Protein 5YH4 (pdb70)

Solvent-accessible surface area: 9600 Å² total; per-residue (Å²): 222,112,62,53,69,33,0,77,10,64,120,46,140,92,0,122,37,68,38,53,4,41,0,18,18,40,92,217,62,140,5,1,0,1,12,22,20,37,7,42,156,136,93,36,51,16,16,0,6,2,42,117,129,120,137,34,58,14,63,25,0,17,0,52,6,39,66,110,177,111,18,26,0,62,8,58,32,5,0,7,0,74,5,57,55,115,46,131,16,156,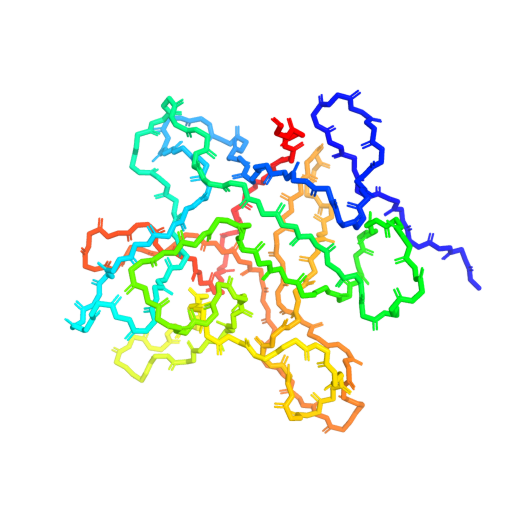76,50,19,2,0,61,8,97,97,38,150,114,38,36,45,71,5,0,12,2,22,6,100,97,26,90,63,14,193,157,7,28,64,7,3,1,18,1,39,119,65,143,143,34,28,44,1,15,4,41,7,106,32,24,136,188,23,187,34,76,56,20,37,1,0,43,79,98,38,101,58,76,48,18,0,0,26,34,150,108,30,24,35,0,60,1,82,100,73

Sequence (179 aa):
ESAPDPVLDTEGKQLRRSSGVDYYILPVIRGRGGGLTLASTGNENCPLDVVQEQHEEVSNGLPLTFTPVNPKKGVIRVSTDHNIKFSASTICVQSTLWKLEYDESSGQRFVTTGGVEGNPGRRETLDNWFKIEKKYEDDYKLVFCPTVCDDFCKPVCGDIGIYIQNGYRRLALSDDVPFKVMFKKA

Nearest PDB structures (foldseek):
  5yh4-assembly1_A  TM=1.006E+00  e=1.780E-34  Vitis vinifera
  8we5-assembly1_B  TM=9.683E-01  e=5.355E-21  Durio zibethinus
  8wio-assembly1_B  TM=9.686E-01  e=1.819E-20  Durio zibethinus
  6jbp-assembly1_B  TM=8.081E-01  e=2.863E-14  Mucuna pruriens
  5xoz-assembly1_A  TM=8.530E-01  e=2.199E-13  Cicer arietinum

Secondary structure (DSSP, 8-state):
-PPPPBPB-TTSPBPBTT--EEEEESS-SS--SEEEE--SSSS-S-EEEE-SSTT-----EEEEESSTT--B-BTT--EEEEESS--S-SS--B-EEEE-TTT--EEEE--PPPS--SGGGGGG-BEEEEETTEEEEEE---S-TT-----EEEEEEEETTEEEEEEESS---EEEEE-

InterPro domains:
  IPR002160 Proteinase inhibitor I3, Kunitz legume [PF00197] (31-202)
  IPR002160 Proteinase inhibitor I3, Kunitz legume [PR00291] (30-59)
  IPR002160 Proteinase inhibitor I3, Kunitz legume [PR00291] (68-88)
  IPR002160 Proteinase inhibitor I3, Kunitz legume [PR00291] (149-168)
  IPR002160 Proteinase inhibitor I3, Kunitz legume [PR00291] (172-201)
  IPR002160 Proteinase inhibitor I3, Kunitz legume [PS00283] (31-47)
  IPR002160 Proteinase inhibitor I3, Kunitz legume [PTHR33107] (5-203)
  IPR002160 Proteinase inhibitor I3, Kunitz legume [SM00452] (30-203)
  IPR011065 Kunitz inhibitor STI-like superfamily [SSF50386] (27-203)

CATH classification: 2.80.10.50

Foldseek 3Di:
DDDAAFAAFPVRHFAWFPFWKWKAFPDADQAGTWEWAQQDDDGPDTAIFGHRHHVDSYFIKGWAFLVNVDITAHFPTKTWIATDDDDPDPAGRTWFWDQDPVPRWTFITGSADDHPQEPVRLRRIKGWHDDPPFIWIKRDDPSYVPDDDDIATWAFDADNNTRTITGDPDTRTIHIHGD

Organism: Vitis vinifera (NCBI:txid29760)

B-factor: mean 14.12, std 8.22, range [5.69, 52.15]

Radius of gyration: 15.07 Å; Cα contacts (8 Å, |Δi|>4): 477; chains: 1; bounding box: 30×47×39 Å

Structure (mmCIF, N/CA/C/O backbone):
data_5YH4
#
_entry.id   5YH4
#
_cell.length_a   45.040
_cell.length_b   59.600
_cell.length_c   74.780
_cell.angle_alpha   90.00
_cell.angle_beta   90.00
_cell.angle_gamma   90.00
#
_symmetry.space_group_name_H-M   'P 21 21 21'
#
loop_
_entity.id
_entity.type
_entity.pdbx_description
1 polymer 'mirauclin-like protein'
2 non-polymer 1,2-ETHANEDIOL
3 water water
#
loop_
_atom_site.group_PDB
_atom_site.id
_atom_site.type_symbol
_atom_site.label_atom_id
_atom_site.label_alt_id
_atom_site.label_comp_id
_atom_site.label_asym_id
_atom_site.label_entity_id
_atom_site.label_seq_id
_atom_site.pdbx_PDB_ins_code
_atom_site.Cartn_x
_atom_site.Cartn_y
_atom_site.Cartn_z
_atom_site.occupancy
_atom_site.B_iso_or_equiv
_atom_site.auth_seq_id
_atom_site.auth_comp_id
_atom_site.auth_asym_id
_atom_site.auth_atom_id
_atom_site.pdbx_PDB_model_num
ATOM 1 N N . GLU A 1 1 ? 15.060 26.603 11.584 1.00 35.11 1 GLU A N 1
ATOM 2 C CA . GLU A 1 1 ? 16.301 26.004 10.984 1.00 34.31 1 GLU A CA 1
ATOM 3 C C . GLU A 1 1 ? 16.100 25.616 9.528 1.00 32.22 1 GLU A C 1
ATOM 4 O O . GLU A 1 1 ? 14.966 25.437 9.077 1.00 34.01 1 GLU A O 1
ATOM 10 N N . SER A 1 2 ? 17.210 25.498 8.801 1.00 29.63 2 SER A N 1
ATOM 11 C CA . SER A 1 2 ? 17.211 24.868 7.483 1.00 27.54 2 SER A CA 1
ATOM 12 C C . SER A 1 2 ? 16.879 23.387 7.663 1.00 24.51 2 SER A C 1
ATOM 13 O O . SER A 1 2 ? 17.355 22.751 8.606 1.00 24.80 2 SER A O 1
ATOM 16 N N . ALA A 1 3 ? 16.037 22.856 6.780 1.00 21.21 3 ALA A N 1
ATOM 17 C CA . ALA A 1 3 ? 15.773 21.417 6.747 1.00 18.12 3 ALA A CA 1
ATOM 18 C C . ALA A 1 3 ? 17.076 20.686 6.408 1.00 15.23 3 ALA A C 1
ATOM 19 O O . ALA A 1 3 ? 17.855 21.194 5.618 1.00 14.51 3 ALA A O 1
ATOM 21 N N . PRO A 1 4 ? 17.332 19.506 7.013 1.00 12.65 4 PRO A N 1
ATOM 22 C CA . PRO A 1 4 ? 18.509 18.744 6.586 1.00 11.52 4 PRO A CA 1
ATOM 23 C C . PRO A 1 4 ? 18.398 18.339 5.120 1.00 9.83 4 PRO A C 1
ATOM 24 O O . PRO A 1 4 ? 17.300 18.261 4.558 1.00 9.48 4 PRO A O 1
ATOM 28 N N . ASP A 1 5 ? 19.536 18.121 4.488 1.00 9.13 5 ASP A N 1
ATOM 29 C CA . ASP A 1 5 ? 19.549 17.836 3.055 1.00 9.02 5 ASP A CA 1
ATOM 30 C C . ASP A 1 5 ? 18.738 16.591 2.691 1.00 8.41 5 ASP A C 1
ATOM 31 O O . ASP A 1 5 ? 18.803 15.569 3.390 1.00 8.06 5 ASP A O 1
ATOM 36 N N . PRO A 1 6 ? 17.994 16.645 1.579 1.00 7.97 6 PRO A N 1
ATOM 37 C CA . PRO A 1 6 ? 17.409 15.418 1.045 1.00 7.90 6 PRO A CA 1
ATOM 38 C C . PRO A 1 6 ? 18.481 14.385 0.716 1.00 7.58 6 PRO A C 1
ATOM 39 O O . PRO A 1 6 ? 19.574 14.726 0.276 1.00 7.99 6 PRO A O 1
ATOM 43 N N . VAL A 1 7 ? 18.158 13.120 0.948 1.00 7.25 7 VAL A N 1
ATOM 44 C CA . VAL A 1 7 ? 18.980 12.022 0.456 1.00 7.01 7 VAL A CA 1
ATOM 45 C C . VAL A 1 7 ? 18.697 11.925 -1.035 1.00 7.20 7 VAL A C 1
ATOM 46 O O . VAL A 1 7 ? 17.544 12.055 -1.444 1.00 7.33 7 VAL A O 1
ATOM 50 N N . LEU A 1 8 ? 19.745 11.725 -1.829 1.00 7.30 8 LEU A N 1
ATOM 51 C CA . LEU A 1 8 ? 19.607 11.587 -3.279 1.00 7.86 8 LEU A CA 1
ATOM 52 C C . LEU A 1 8 ? 19.855 10.153 -3.707 1.00 7.63 8 LEU A C 1
ATOM 53 O O . LEU A 1 8 ? 20.720 9.473 -3.146 1.00 7.55 8 LEU A O 1
ATOM 58 N N . ASP A 1 9 ? 19.103 9.709 -4.709 1.00 7.54 9 ASP A N 1
ATOM 59 C CA . ASP A 1 9 ? 19.256 8.379 -5.277 1.00 8.00 9 ASP A CA 1
ATOM 60 C C . ASP A 1 9 ? 20.409 8.362 -6.282 1.00 8.17 9 ASP A C 1
ATOM 61 O O . ASP A 1 9 ? 21.068 9.384 -6.532 1.00 8.40 9 ASP A O 1
ATOM 66 N N . THR A 1 10 ? 20.662 7.199 -6.869 1.00 8.86 10 THR A N 1
ATOM 67 C CA . THR A 1 10 ? 21.761 7.043 -7.816 1.00 9.68 10 THR A CA 1
ATOM 68 C C . THR A 1 10 ? 21.585 7.842 -9.112 1.00 10.90 10 THR A C 1
ATOM 69 O O . THR A 1 10 ? 22.558 8.005 -9.854 1.00 11.96 10 THR A O 1
ATOM 73 N N . GLU A 1 11 ? 20.377 8.339 -9.360 1.00 11.70 11 GLU A N 1
ATOM 74 C CA . GLU A 1 11 ? 20.076 9.201 -10.511 1.00 12.93 11 GLU A CA 1
ATOM 75 C C . GLU A 1 11 ? 20.006 10.686 -10.128 1.00 12.88 11 GLU A C 1
ATOM 76 O O . GLU A 1 11 ? 19.644 11.535 -10.964 1.00 13.87 11 GLU A O 1
ATOM 82 N N . GLY A 1 12 ? 20.364 11.002 -8.885 1.00 12.21 12 GLY A N 1
ATOM 83 C CA . GLY A 1 12 ? 20.446 12.365 -8.403 1.00 11.88 12 GLY A CA 1
ATOM 84 C C . GLY A 1 12 ? 19.133 12.969 -7.957 1.00 11.89 12 GLY A C 1
ATOM 85 O O . GLY A 1 12 ? 19.073 14.172 -7.723 1.00 12.59 12 GLY A O 1
ATOM 86 N N . LYS A 1 13 ? 18.086 12.154 -7.832 1.00 11.50 13 LYS A N 1
ATOM 87 C CA . LYS A 1 13 ? 16.757 12.623 -7.447 1.00 11.81 13 LYS A CA 1
ATOM 88 C C . LYS A 1 13 ? 16.501 12.432 -5.957 1.00 10.50 13 LYS A C 1
ATOM 89 O O . LYS A 1 13 ? 16.973 11.468 -5.352 1.00 10.06 13 LYS A O 1
ATOM 95 N N . GLN A 1 14 ? 15.732 13.336 -5.368 1.00 9.82 14 GLN A N 1
ATOM 96 C CA . GLN A 1 14 ? 15.394 13.249 -3.950 1.00 9.33 14 GLN A CA 1
ATOM 97 C C . GLN A 1 14 ? 14.633 11.962 -3.673 1.00 8.85 14 GLN A C 1
ATOM 98 O O . GLN A 1 14 ? 13.709 11.596 -4.408 1.00 8.79 14 GLN A O 1
ATOM 104 N N . LEU A 1 15 ? 15.037 11.256 -2.623 1.00 8.33 15 LEU A N 1
ATOM 105 C CA . LEU A 1 15 ? 14.243 10.133 -2.138 1.00 8.14 15 LEU A CA 1
ATOM 106 C C . LEU A 1 15 ? 12.915 10.635 -1.569 1.00 8.54 15 LEU A C 1
ATOM 107 O O . LEU A 1 15 ? 12.860 11.671 -0.884 1.00 8.35 15 LEU A O 1
ATOM 112 N N . ARG A 1 16 ? 11.859 9.871 -1.843 1.00 9.00 16 ARG A N 1
ATOM 113 C CA A ARG A 1 16 ? 10.542 10.182 -1.296 0.70 9.51 16 ARG A CA 1
ATOM 114 C CA B ARG A 1 16 ? 10.513 10.173 -1.353 0.30 9.53 16 ARG A CA 1
ATOM 115 C C . ARG A 1 16 ? 9.939 9.010 -0.552 1.00 9.62 16 ARG A C 1
ATOM 116 O O . ARG A 1 16 ? 10.229 7.842 -0.849 1.00 8.92 16 ARG A O 1
ATOM 131 N N . SER A 1 17 ? 9.109 9.339 0.437 1.00 10.18 17 SER A N 1
ATOM 132 C CA A SER A 1 17 ? 8.367 8.312 1.162 0.50 10.94 17 SER A CA 1
ATOM 133 C CA B SER A 1 17 ? 8.335 8.352 1.177 0.50 11.22 17 SER A CA 1
ATOM 134 C C . SER A 1 17 ? 7.385 7.614 0.225 1.00 11.61 17 SER A C 1
ATOM 135 O O . SER A 1 17 ? 6.911 8.193 -0.736 1.00 11.92 17 SER A O 1
ATOM 140 N N . GLY A 1 18 ? 7.138 6.330 0.475 1.00 12.98 18 GLY A N 1
ATOM 141 C CA . GLY A 1 18 ? 6.191 5.563 -0.340 1.00 13.94 18 GLY A CA 1
ATOM 142 C C . GLY A 1 18 ? 6.686 5.182 -1.721 1.00 13.90 18 GLY A C 1
ATOM 143 O O . GLY A 1 18 ? 5.880 4.869 -2.624 1.00 16.52 18 GLY A O 1
ATOM 144 N N . VAL A 1 19 ? 8.006 5.221 -1.910 1.00 11.89 19 VAL A N 1
ATOM 145 C CA . VAL A 1 19 ? 8.623 4.872 -3.178 1.00 10.77 19 VAL A CA 1
ATOM 146 C C . VAL A 1 19 ? 9.652 3.778 -2.897 1.00 9.78 19 VAL A C 1
ATOM 147 O O . VAL A 1 19 ? 10.420 3.870 -1.932 1.00 9.17 19 VAL A O 1
ATOM 151 N N . ASP A 1 20 ? 9.679 2.751 -3.734 1.00 9.12 20 ASP A N 1
ATOM 152 C CA . ASP A 1 20 ? 10.619 1.640 -3.567 1.00 8.93 20 ASP A CA 1
ATOM 153 C C . ASP A 1 20 ? 12.033 2.015 -3.965 1.00 8.37 20 ASP A C 1
ATOM 154 O O . ASP A 1 20 ? 12.263 2.555 -5.041 1.00 8.39 20 ASP A O 1
ATOM 159 N N . TYR A 1 21 ? 12.981 1.660 -3.091 1.00 7.74 21 TYR A N 1
ATOM 160 C CA . TYR A 1 21 ? 14.416 1.779 -3.359 1.00 7.46 21 TYR A CA 1
ATOM 161 C C . TYR A 1 21 ? 15.125 0.497 -2.976 1.00 7.42 21 TYR A C 1
ATOM 162 O O . TYR A 1 21 ? 14.676 -0.237 -2.082 1.00 7.49 21 TYR A O 1
ATOM 171 N N . TYR A 1 22 ? 16.241 0.249 -3.657 1.00 7.25 22 TYR A N 1
ATOM 172 C CA . TYR A 1 22 ? 17.223 -0.728 -3.190 1.00 7.44 22 TYR A CA 1
ATOM 173 C C . TYR A 1 22 ? 18.315 -0.002 -2.427 1.00 6.76 22 TYR A C 1
ATOM 174 O O . TYR A 1 22 ? 18.711 1.085 -2.812 1.00 6.82 22 TYR A O 1
ATOM 183 N N . ILE A 1 23 ? 18.795 -0.602 -1.344 1.00 6.34 23 ILE A N 1
ATOM 184 C CA . ILE A 1 23 ? 19.988 -0.115 -0.649 1.00 6.33 23 ILE A CA 1
ATOM 185 C C . ILE A 1 23 ? 21.151 -0.949 -1.162 1.00 6.45 23 ILE A C 1
ATOM 186 O O . ILE A 1 23 ? 21.215 -2.161 -0.903 1.00 6.41 23 ILE A O 1
ATOM 191 N N . LEU A 1 24 ? 22.055 -0.293 -1.885 1.00 6.49 24 LEU A N 1
ATOM 192 C CA . LEU A 1 24 ? 23.160 -0.967 -2.565 1.00 6.94 24 LEU A CA 1
ATOM 193 C C . LEU A 1 24 ? 24.496 -0.603 -1.949 1.00 7.01 24 LEU A C 1
ATOM 194 O O . LEU A 1 24 ? 24.698 0.530 -1.508 1.00 6.92 24 LEU A O 1
ATOM 199 N N . PRO A 1 25 ? 25.458 -1.536 -1.970 1.00 7.30 25 PRO A N 1
ATOM 200 C CA . PRO A 1 25 ? 26.802 -1.249 -1.484 1.00 7.66 25 PRO A CA 1
ATOM 201 C C . PRO A 1 25 ? 27.562 -0.365 -2.444 1.00 7.96 25 PRO A C 1
ATOM 202 O O . PRO A 1 25 ? 27.456 -0.534 -3.652 1.00 8.85 25 PRO A O 1
ATOM 206 N N . VAL A 1 26 ? 28.327 0.579 -1.914 1.00 8.06 26 VAL A N 1
ATOM 207 C CA . VAL A 1 26 ? 29.206 1.390 -2.752 1.00 8.25 26 VAL A CA 1
ATOM 208 C C . VAL A 1 26 ? 30.510 0.642 -3.032 1.00 8.94 26 VAL A C 1
ATOM 209 O O . VAL A 1 26 ? 31.002 0.700 -4.170 1.00 10.36 26 VAL A O 1
ATOM 213 N N . ILE A 1 27 ? 31.077 -0.034 -2.032 1.00 9.45 27 ILE A N 1
ATOM 214 C CA . ILE A 1 27 ? 32.291 -0.835 -2.257 1.00 10.52 27 ILE A CA 1
ATOM 215 C C . ILE A 1 27 ? 31.874 -2.141 -2.920 1.00 10.86 27 ILE A C 1
ATOM 216 O O . ILE A 1 27 ? 31.095 -2.920 -2.358 1.00 10.23 27 ILE A O 1
ATOM 221 N N . ARG A 1 28 ? 32.414 -2.355 -4.116 1.00 12.24 28 ARG A N 1
ATOM 222 C CA . ARG A 1 28 ? 32.086 -3.509 -4.936 1.00 13.41 28 ARG A CA 1
ATOM 223 C C . ARG A 1 28 ? 32.832 -4.762 -4.475 1.00 12.98 28 ARG A C 1
ATOM 224 O O . ARG A 1 28 ? 33.776 -4.712 -3.689 1.00 13.36 28 ARG A O 1
ATOM 232 N N . GLY A 1 29 ? 32.360 -5.895 -4.978 1.00 13.42 29 GLY A N 1
ATOM 233 C CA . GLY A 1 29 ? 33.041 -7.177 -4.822 1.00 13.77 29 GLY A CA 1
ATOM 234 C C . GLY A 1 29 ? 32.836 -7.896 -3.510 1.00 13.62 29 GLY A C 1
ATOM 235 O O . GLY A 1 29 ? 33.544 -8.855 -3.221 1.00 14.39 29 GLY A O 1
ATOM 236 N N . ARG A 1 30 ? 31.871 -7.445 -2.705 1.00 12.80 30 ARG A N 1
ATOM 237 C CA . ARG A 1 30 ? 31.611 -8.036 -1.394 1.00 12.45 30 ARG A CA 1
ATOM 238 C C . ARG A 1 30 ? 30.243 -8.692 -1.246 1.00 11.22 30 ARG A C 1
ATOM 239 O O . ARG A 1 30 ? 30.091 -9.590 -0.428 1.00 11.05 30 ARG A O 1
ATOM 247 N N . GLY A 1 31 ? 29.277 -8.258 -2.045 1.00 10.32 31 GLY A N 1
ATOM 248 C CA . GLY A 1 31 ? 27.896 -8.706 -1.931 1.00 9.76 31 GLY A CA 1
ATOM 249 C C . GLY A 1 31 ? 27.013 -7.791 -2.747 1.00 9.18 31 GLY A C 1
ATOM 250 O O . GLY A 1 31 ? 27.495 -6.867 -3.412 1.00 9.27 31 GLY A O 1
ATOM 251 N N . GLY A 1 32 ? 25.713 -8.053 -2.711 1.00 8.17 32 GLY A N 1
ATOM 252 C CA . GLY A 1 32 ? 24.731 -7.277 -3.453 1.00 7.66 32 GLY A CA 1
ATOM 253 C C . GLY A 1 32 ? 23.986 -6.323 -2.547 1.00 7.24 32 GLY A C 1
ATOM 254 O O . GLY A 1 32 ? 24.503 -5.871 -1.535 1.00 7.25 32 GLY A O 1
ATOM 255 N N . GLY A 1 33 ? 22.759 -6.004 -2.935 1.00 6.80 33 GLY A N 1
ATOM 256 C CA . GLY A 1 33 ? 21.919 -5.102 -2.155 1.00 6.58 33 GLY A CA 1
ATOM 257 C C . GLY A 1 33 ? 21.329 -5.757 -0.924 1.00 6.51 33 GLY A C 1
ATOM 258 O O . GLY A 1 33 ? 21.481 -6.956 -0.714 1.00 6.79 33 GLY A O 1
ATOM 259 N N . LEU A 1 34 ? 20.645 -4.972 -0.097 1.00 6.55 34 LEU A N 1
ATOM 260 C CA . LEU A 1 34 ? 20.059 -5.507 1.124 1.00 6.60 34 LEU A CA 1
ATOM 261 C C . LEU A 1 34 ? 18.822 -6.319 0.825 1.00 6.88 34 LEU A C 1
ATOM 262 O O . LEU A 1 34 ? 18.071 -6.029 -0.122 1.00 7.16 34 LEU A O 1
ATOM 267 N N . THR A 1 35 ? 18.632 -7.349 1.636 1.00 7.10 35 THR A N 1
ATOM 268 C CA . THR A 1 35 ? 17.536 -8.297 1.483 1.00 7.24 35 THR A CA 1
ATOM 269 C C . THR A 1 35 ? 17.177 -8.878 2.850 1.00 7.21 35 THR A C 1
ATOM 270 O O . THR A 1 35 ? 17.653 -8.401 3.882 1.00 7.16 35 THR A O 1
ATOM 274 N N . LEU A 1 36 ? 16.323 -9.900 2.829 1.00 7.61 36 LEU A N 1
ATOM 275 C CA . LEU A 1 36 ? 15.875 -10.598 4.020 1.00 7.73 36 LEU A CA 1
ATOM 276 C C . LEU A 1 36 ? 16.292 -12.055 3.971 1.00 8.02 36 LEU A C 1
ATOM 277 O O . LEU A 1 36 ? 16.266 -12.676 2.906 1.00 8.40 36 LEU A O 1
ATOM 282 N N . ALA A 1 37 ? 16.662 -12.601 5.119 1.00 8.31 37 ALA A N 1
ATOM 283 C CA . ALA A 1 37 ? 16.998 -14.018 5.214 1.00 9.17 37 ALA A CA 1
ATOM 284 C C . ALA A 1 37 ? 16.706 -14.521 6.599 1.00 9.91 37 ALA A C 1
ATOM 285 O O . ALA A 1 37 ? 16.719 -13.757 7.564 1.00 9.84 37 ALA A O 1
ATOM 287 N N . SER A 1 38 ? 16.471 -15.830 6.691 1.00 11.14 38 SER A N 1
ATOM 288 C CA . SER A 1 38 ? 16.364 -16.517 7.974 1.00 12.79 38 SER A CA 1
ATOM 289 C C . SER A 1 38 ? 17.782 -16.937 8.353 1.00 14.29 38 SER A C 1
ATOM 290 O O . SER A 1 38 ? 18.349 -17.822 7.701 1.00 16.08 38 SER A O 1
ATOM 293 N N . THR A 1 39 ? 18.381 -16.276 9.349 1.00 15.56 39 THR A N 1
ATOM 294 C CA . THR A 1 39 ? 19.821 -16.483 9.654 1.00 16.34 39 THR A CA 1
ATOM 295 C C . THR A 1 39 ? 20.120 -17.389 10.835 1.00 19.00 39 THR A C 1
ATOM 296 O O . THR A 1 39 ? 21.227 -17.932 10.924 1.00 19.85 39 THR A O 1
ATOM 300 N N . GLY A 1 40 ? 19.153 -17.518 11.739 1.00 21.12 40 GLY A N 1
ATOM 301 C CA . GLY A 1 40 ? 19.393 -18.107 13.054 1.00 23.15 40 GLY A CA 1
ATOM 302 C C . GLY A 1 40 ? 18.612 -19.383 13.231 1.00 24.89 40 GLY A C 1
ATOM 303 O O . GLY A 1 40 ? 18.538 -20.221 12.321 1.00 25.80 40 GLY A O 1
ATOM 304 N N . ASN A 1 41 ? 18.023 -19.528 14.412 1.00 26.76 41 ASN A N 1
ATOM 305 C CA . ASN A 1 41 ? 17.324 -20.750 14.764 1.00 27.97 41 ASN A CA 1
ATOM 306 C C . ASN A 1 41 ? 16.000 -20.807 14.003 1.00 27.90 41 ASN A C 1
ATOM 307 O O . ASN A 1 41 ? 15.802 -21.688 13.161 1.00 30.44 41 ASN A O 1
ATOM 312 N N . GLU A 1 42 ? 15.136 -19.827 14.246 1.00 26.26 42 GLU A N 1
ATOM 313 C CA . GLU A 1 42 ? 13.798 -19.809 13.655 1.00 24.73 42 GLU A CA 1
ATOM 314 C C . GLU A 1 42 ? 13.772 -19.082 12.308 1.00 21.84 42 GLU A C 1
ATOM 315 O O . GLU A 1 42 ? 14.647 -18.266 12.007 1.00 21.61 42 GLU A O 1
ATOM 321 N N . ASN A 1 43 ? 12.774 -19.408 11.489 1.00 18.56 43 ASN A N 1
ATOM 322 C CA . ASN A 1 43 ? 12.599 -18.762 10.183 1.00 17.02 43 ASN A CA 1
ATOM 323 C C . ASN A 1 43 ? 12.136 -17.310 10.295 1.00 15.33 43 ASN A C 1
ATOM 324 O O . ASN A 1 43 ? 12.517 -16.485 9.459 1.00 14.77 43 ASN A O 1
ATOM 329 N N . CYS A 1 44 ? 11.341 -16.997 11.317 1.00 14.03 44 CYS A N 1
ATOM 330 C CA . CYS A 1 44 ? 10.697 -15.693 11.463 1.00 13.69 44 CYS A CA 1
ATOM 331 C C . CYS A 1 44 ? 10.923 -15.104 12.859 1.00 14.06 44 CYS A C 1
ATOM 332 O O . CYS A 1 44 ? 11.014 -15.868 13.821 1.00 15.84 44 CYS A O 1
ATOM 335 N N . PRO A 1 45 ? 10.993 -13.778 12.998 1.00 14.02 45 PRO A N 1
ATOM 336 C CA . PRO A 1 45 ? 11.041 -12.811 11.893 1.00 13.57 45 PRO A CA 1
ATOM 337 C C . PRO A 1 45 ? 12.319 -12.948 11.064 1.00 12.14 45 PRO A C 1
ATOM 338 O O . PRO A 1 45 ? 13.303 -13.534 11.512 1.00 12.78 45 PRO A O 1
ATOM 342 N N . LEU A 1 46 ? 12.266 -12.456 9.835 1.00 10.61 46 LEU A N 1
ATOM 343 C CA . LEU A 1 46 ? 13.454 -12.440 8.978 1.00 9.64 46 LEU A CA 1
ATOM 344 C C . LEU A 1 46 ? 14.446 -11.377 9.447 1.00 8.97 46 LEU A C 1
ATOM 345 O O . LEU A 1 46 ? 14.058 -10.370 10.052 1.00 9.04 46 LEU A O 1
ATOM 350 N N . ASP A 1 47 ? 15.716 -11.602 9.142 1.00 8.16 47 ASP A N 1
ATOM 351 C CA . ASP A 1 47 ? 16.754 -10.628 9.446 1.00 8.01 47 ASP A CA 1
ATOM 352 C C . ASP A 1 47 ? 17.192 -9.891 8.190 1.00 7.50 47 ASP A C 1
ATOM 353 O O . ASP A 1 47 ? 17.097 -10.420 7.079 1.00 7.80 47 ASP A O 1
ATOM 358 N N . VAL A 1 48 ? 17.723 -8.683 8.375 1.00 7.01 48 VAL A N 1
ATOM 359 C CA . VAL A 1 48 ? 18.210 -7.876 7.268 1.00 6.95 48 VAL A CA 1
ATOM 360 C C . VAL A 1 48 ? 19.655 -8.277 6.998 1.00 7.06 48 VAL A C 1
ATOM 361 O O . VAL A 1 48 ? 20.503 -8.253 7.895 1.00 7.63 48 VAL A O 1
ATOM 365 N N . VAL A 1 49 ? 19.939 -8.644 5.756 1.00 6.98 49 VAL A N 1
ATOM 366 C CA . VAL A 1 49 ? 21.282 -9.072 5.363 1.00 7.29 49 VAL A CA 1
ATOM 367 C C . VAL A 1 49 ? 21.662 -8.476 4.024 1.00 7.22 49 VAL A C 1
ATOM 368 O O . VAL A 1 49 ? 20.808 -8.073 3.236 1.00 7.46 49 VAL A O 1
ATOM 372 N N . GLN A 1 50 ? 22.957 -8.458 3.744 1.00 7.52 50 GLN A N 1
ATOM 373 C CA . GLN A 1 50 ? 23.425 -8.141 2.399 1.00 7.87 50 GLN A CA 1
ATOM 374 C C . GLN A 1 50 ? 23.328 -9.411 1.552 1.00 8.05 50 GLN A C 1
ATOM 375 O O . GLN A 1 50 ? 23.790 -10.471 1.987 1.00 8.27 50 GLN A O 1
ATOM 381 N N . GLU A 1 51 ? 22.762 -9.317 0.351 1.00 8.30 51 GLU A N 1
ATOM 382 C CA . GLU A 1 51 ? 22.777 -10.427 -0.614 1.00 8.89 51 GLU A CA 1
ATOM 383 C C . GLU A 1 51 ? 24.185 -10.975 -0.785 1.00 8.89 51 GLU A C 1
ATOM 384 O O . GLU A 1 51 ? 25.142 -10.207 -0.909 1.00 8.42 51 GLU A O 1
ATOM 390 N N . GLN A 1 52 ? 24.316 -12.299 -0.817 1.00 9.41 52 GLN A N 1
ATOM 391 C CA . GLN A 1 52 ? 25.593 -12.917 -1.133 1.00 10.01 52 GLN A CA 1
ATOM 392 C C . GLN A 1 52 ? 26.081 -12.513 -2.530 1.00 9.45 52 GLN A C 1
ATOM 393 O O . GLN A 1 52 ? 27.241 -12.158 -2.704 1.00 8.85 52 GLN A O 1
ATOM 399 N N . HIS A 1 53 ? 25.185 -12.559 -3.508 1.00 9.66 53 HIS A N 1
ATOM 400 C CA . HIS A 1 53 ? 25.576 -12.371 -4.899 1.00 9.98 53 HIS A CA 1
ATOM 401 C C . HIS A 1 53 ? 25.679 -10.909 -5.274 1.00 10.21 53 HIS A C 1
ATOM 402 O O . HIS A 1 53 ? 24.713 -10.164 -5.115 1.00 9.86 53 HIS A O 1
ATOM 409 N N . GLU A 1 54 ? 26.831 -10.513 -5.815 1.00 10.67 54 GLU A N 1
ATOM 410 C CA A GLU A 1 54 ? 27.080 -9.118 -6.198 0.50 11.35 54 GLU A CA 1
ATOM 411 C CA B GLU A 1 54 ? 27.049 -9.116 -6.171 0.50 11.76 54 GLU A CA 1
ATOM 412 C C . GLU A 1 54 ? 26.108 -8.600 -7.260 1.00 11.57 54 GLU A C 1
ATOM 413 O O . GLU A 1 54 ? 25.759 -7.418 -7.261 1.00 12.37 54 GLU A O 1
ATOM 424 N N . VAL A 1 55 ?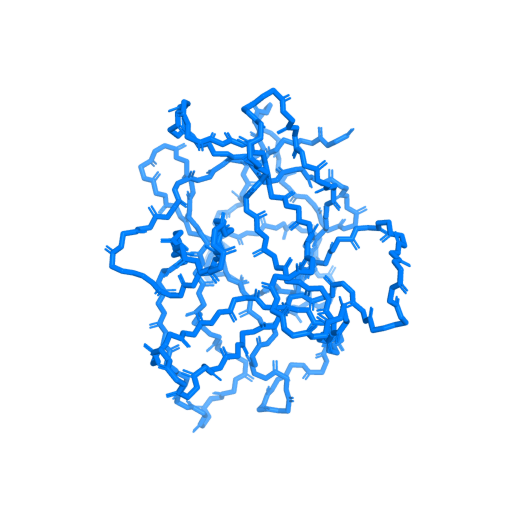 25.663 -9.462 -8.161 1.00 11.81 55 VAL A N 1
ATOM 425 C CA . VAL A 1 55 ? 24.737 -9.031 -9.215 1.00 12.44 55 VAL A CA 1
ATOM 426 C C . VAL A 1 55 ? 23.338 -8.666 -8.710 1.00 12.34 55 VAL A C 1
ATOM 427 O O . VAL A 1 55 ? 22.586 -7.996 -9.425 1.00 13.14 55 VAL A O 1
ATOM 431 N N . SER A 1 56 ? 22.967 -9.116 -7.515 1.00 11.16 56 SER A N 1
ATOM 432 C CA . SER A 1 56 ? 21.614 -8.913 -7.017 1.00 10.77 56 SER A CA 1
ATOM 433 C C . SER A 1 56 ? 21.428 -7.554 -6.348 1.00 10.37 56 SER A C 1
ATOM 434 O O . SER A 1 56 ? 22.202 -7.156 -5.474 1.00 10.22 56 SER A O 1
ATOM 437 N N . ASN A 1 57 ? 20.359 -6.873 -6.741 1.00 10.09 57 ASN A N 1
ATOM 438 C CA . ASN A 1 57 ? 19.933 -5.631 -6.074 1.00 10.36 57 ASN A CA 1
ATOM 439 C C . ASN A 1 57 ? 19.292 -5.875 -4.710 1.00 9.44 57 ASN A C 1
ATOM 440 O O . ASN A 1 57 ? 19.079 -4.920 -3.963 1.00 9.40 57 ASN A O 1
ATOM 445 N N . GLY A 1 58 ? 18.925 -7.115 -4.401 1.00 9.18 58 GLY A N 1
ATOM 446 C CA . GLY A 1 58 ? 18.253 -7.431 -3.151 1.00 9.37 58 GLY A CA 1
ATOM 447 C C . GLY A 1 58 ? 16.751 -7.232 -3.282 1.00 9.43 58 GLY A C 1
ATOM 448 O O . GLY A 1 58 ? 16.163 -7.542 -4.318 1.00 11.27 58 GLY A O 1
ATOM 449 N N . LEU A 1 59 ? 16.119 -6.750 -2.223 1.00 8.52 59 LEU A N 1
ATOM 450 C CA . LEU A 1 59 ? 14.672 -6.499 -2.204 1.00 8.51 59 LEU A CA 1
ATOM 451 C C . LEU A 1 59 ? 14.386 -5.025 -1.997 1.00 8.45 59 LEU A C 1
ATOM 452 O O . LEU A 1 59 ? 15.083 -4.347 -1.229 1.00 8.09 59 LEU A O 1
ATOM 457 N N . PRO A 1 60 ? 13.334 -4.514 -2.655 1.00 8.62 60 PRO A N 1
ATOM 458 C CA . PRO A 1 60 ? 12.966 -3.123 -2.494 1.00 8.64 60 PRO A CA 1
ATOM 459 C C . PRO A 1 60 ? 12.362 -2.815 -1.139 1.00 8.13 60 PRO A C 1
ATOM 460 O O . PRO A 1 60 ? 11.695 -3.663 -0.529 1.00 8.13 60 PRO A O 1
ATOM 464 N N . LEU A 1 61 ? 12.583 -1.580 -0.705 1.00 7.63 61 LEU A N 1
ATOM 465 C CA . LEU A 1 61 ? 12.084 -1.106 0.573 1.00 7.69 61 LEU A CA 1
ATOM 466 C C . LEU A 1 61 ? 11.661 0.353 0.478 1.00 7.38 61 LEU A C 1
ATOM 467 O O . LEU A 1 61 ? 11.919 1.035 -0.520 1.00 7.21 61 LEU A O 1
ATOM 472 N N . THR A 1 62 ? 10.999 0.806 1.532 1.00 7.40 62 THR A N 1
ATOM 473 C CA . THR A 1 62 ? 10.577 2.197 1.638 1.00 7.56 62 THR A CA 1
ATOM 474 C C . THR A 1 62 ? 11.036 2.795 2.948 1.00 7.59 62 THR A C 1
ATOM 475 O O . THR A 1 62 ? 11.306 2.084 3.919 1.00 7.53 62 THR A O 1
ATOM 479 N N . PHE A 1 63 ? 11.083 4.119 2.949 1.00 7.45 63 PHE A N 1
ATOM 480 C CA . PHE A 1 63 ? 11.411 4.936 4.118 1.00 7.62 63 PHE A CA 1
ATOM 481 C C . PHE A 1 63 ? 10.203 5.799 4.468 1.00 7.87 63 PHE A C 1
ATOM 482 O O . PHE A 1 63 ? 9.587 6.382 3.574 1.00 8.42 63 PHE A O 1
ATOM 490 N N . THR A 1 64 ? 9.863 5.893 5.746 1.00 8.07 64 THR A N 1
ATOM 491 C CA . THR A 1 64 ? 8.751 6.735 6.190 1.00 8.34 64 THR A CA 1
ATOM 492 C C . THR A 1 64 ? 9.273 7.640 7.298 1.00 8.21 64 THR A C 1
ATOM 493 O O . THR A 1 64 ? 9.656 7.142 8.366 1.00 8.12 64 THR A O 1
ATOM 497 N N . PRO A 1 65 ? 9.301 8.968 7.058 1.00 8.38 65 PRO A N 1
ATOM 498 C CA . PRO A 1 65 ? 9.783 9.871 8.093 1.00 8.62 65 PRO A CA 1
ATOM 499 C C . PRO A 1 65 ? 8.970 9.826 9.371 1.00 9.11 65 PRO A C 1
ATOM 500 O O . PRO A 1 65 ? 7.772 9.516 9.350 1.00 8.81 65 PRO A O 1
ATOM 504 N N . VAL A 1 66 ? 9.640 10.100 10.480 1.00 9.59 66 VAL A N 1
ATOM 505 C CA . VAL A 1 66 ? 9.011 10.140 11.791 1.00 10.69 66 VAL A CA 1
ATOM 506 C C . VAL A 1 66 ? 7.869 11.146 11.867 1.00 12.13 66 VAL A C 1
ATOM 507 O O . VAL A 1 66 ? 6.904 10.906 12.582 1.00 12.20 66 VAL A O 1
ATOM 511 N N . ASN A 1 67 ? 8.003 12.256 11.145 1.00 14.05 67 ASN A N 1
ATOM 512 C CA . ASN A 1 67 ? 6.951 13.271 11.029 1.00 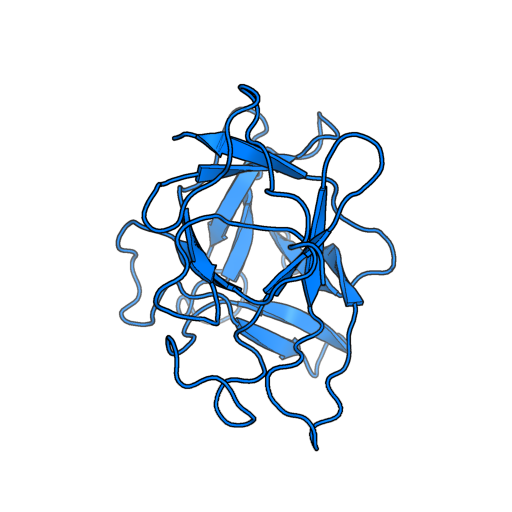17.47 67 ASN A CA 1
ATOM 513 C C . ASN A 1 67 ? 6.093 12.830 9.836 1.00 19.75 67 ASN A C 1
ATOM 514 O O . ASN A 1 67 ? 6.441 13.149 8.698 1.00 20.06 67 ASN A O 1
ATOM 519 N N . PRO A 1 68 ? 4.997 12.055 10.084 1.00 24.00 68 PRO A N 1
ATOM 520 C CA . PRO A 1 68 ? 4.088 11.439 9.110 1.00 25.01 68 PRO A CA 1
ATOM 521 C C . PRO A 1 68 ? 3.785 12.207 7.828 1.00 25.41 68 PRO A C 1
ATOM 522 O O . PRO A 1 68 ? 3.853 11.645 6.732 1.00 28.48 68 PRO A O 1
ATOM 526 N N . LYS A 1 69 ? 3.428 13.465 7.996 1.00 25.56 69 LYS A N 1
ATOM 527 C CA . LYS A 1 69 ? 3.119 14.368 6.879 1.00 24.88 69 LYS A CA 1
ATOM 528 C C . LYS A 1 69 ? 4.267 14.508 5.854 1.00 22.87 69 LYS A C 1
ATOM 529 O O . LYS A 1 69 ? 4.019 14.551 4.632 1.00 22.19 69 LYS A O 1
ATOM 535 N N . LYS A 1 70 ? 5.510 14.558 6.350 1.00 19.34 70 LYS A N 1
ATOM 536 C CA . LYS A 1 70 ? 6.700 14.807 5.503 1.00 17.35 70 LYS A CA 1
ATOM 537 C C . LYS A 1 70 ? 6.906 13.746 4.424 1.00 15.81 70 LYS A C 1
ATOM 538 O O . LYS A 1 70 ? 6.785 12.549 4.706 1.00 18.47 70 LYS A O 1
ATOM 544 N N . GLY A 1 71 ? 7.214 14.188 3.202 1.00 14.08 71 GLY A N 1
ATOM 545 C CA . GLY A 1 71 ? 7.378 13.312 2.032 1.00 13.60 71 GLY A CA 1
ATOM 546 C C . GLY A 1 71 ? 8.804 13.093 1.538 1.00 12.34 71 GLY A C 1
ATOM 547 O O . GLY A 1 71 ? 9.078 12.093 0.871 1.00 14.87 71 GLY A O 1
ATOM 548 N N . VAL A 1 72 ? 9.714 14.010 1.841 1.00 9.74 72 VAL A N 1
ATOM 549 C CA . VAL A 1 72 ? 11.106 13.911 1.386 1.00 8.61 72 VAL A CA 1
ATOM 550 C C . VAL A 1 72 ? 11.910 13.147 2.429 1.00 7.89 72 VAL A C 1
ATOM 551 O O . VAL A 1 72 ? 11.762 13.381 3.610 1.00 7.80 72 VAL A O 1
ATOM 555 N N . ILE A 1 73 ? 12.748 12.223 1.969 1.00 7.34 73 ILE A N 1
ATOM 556 C CA . ILE A 1 73 ? 13.660 11.491 2.857 1.00 7.15 73 ILE A CA 1
ATOM 557 C C . ILE A 1 73 ? 14.939 12.316 2.986 1.00 6.97 73 ILE A C 1
ATOM 558 O O . ILE A 1 73 ? 15.609 12.546 1.990 1.00 7.10 73 ILE A O 1
ATOM 563 N N . ARG A 1 74 ? 15.240 12.757 4.208 1.00 6.99 74 ARG A N 1
ATOM 564 C CA . ARG A 1 74 ? 16.364 13.625 4.495 1.00 7.33 74 ARG A CA 1
ATOM 565 C C . ARG A 1 74 ? 17.352 12.926 5.401 1.00 7.19 74 ARG A C 1
ATOM 566 O O . ARG A 1 74 ? 17.004 11.996 6.127 1.00 7.43 74 ARG A O 1
ATOM 574 N N . VAL A 1 75 ? 18.589 13.411 5.373 1.00 7.22 75 VAL A N 1
ATOM 575 C CA . VAL A 1 75 ? 19.593 12.951 6.318 1.00 7.65 75 VAL A CA 1
ATOM 576 C C . VAL A 1 75 ? 19.246 13.416 7.726 1.00 7.87 75 VAL A C 1
ATOM 577 O O . VAL A 1 75 ? 18.388 14.287 7.940 1.00 7.71 75 VAL A O 1
ATOM 581 N N . SER A 1 76 ? 19.916 12.785 8.689 1.00 8.59 76 SER A N 1
ATOM 582 C CA . SER A 1 76 ? 19.861 13.196 10.085 1.00 8.98 76 SER A CA 1
ATOM 583 C C . SER A 1 76 ? 18.449 13.181 10.663 1.00 8.80 76 SER A C 1
ATOM 584 O O . SER A 1 76 ? 18.151 13.945 11.574 1.00 9.37 76 SER A O 1
ATOM 587 N N . THR A 1 77 ? 17.605 12.276 10.166 1.00 8.05 77 THR A N 1
ATOM 588 C CA . THR A 1 77 ? 16.173 12.260 10.460 1.00 7.78 77 THR A CA 1
ATOM 589 C C . THR A 1 77 ? 15.733 10.819 10.670 1.00 7.30 77 THR A C 1
ATOM 590 O O . THR A 1 77 ? 16.080 9.945 9.872 1.00 7.01 77 THR A O 1
ATOM 594 N N . ASP A 1 78 ? 14.965 10.572 11.723 1.00 7.22 78 ASP A N 1
ATOM 595 C CA . ASP A 1 78 ? 14.488 9.218 11.999 1.00 7.22 78 ASP A CA 1
ATOM 596 C C . ASP A 1 78 ? 13.440 8.760 10.987 1.00 7.21 78 ASP A C 1
ATOM 597 O O . ASP A 1 78 ? 12.567 9.533 10.598 1.00 7.56 78 ASP A O 1
ATOM 602 N N . HIS A 1 79 ? 13.559 7.497 10.565 1.00 7.01 79 HIS A N 1
ATOM 603 C CA . HIS A 1 79 ? 12.631 6.844 9.642 1.00 6.92 79 HIS A CA 1
ATOM 604 C C . HIS A 1 79 ? 12.304 5.439 10.108 1.00 6.93 79 HIS A C 1
ATOM 605 O O . HIS A 1 79 ? 13.138 4.746 10.698 1.00 7.03 79 HIS A O 1
ATOM 612 N N . ASN A 1 80 ? 11.083 5.007 9.801 1.00 7.12 80 ASN A N 1
ATOM 613 C CA . ASN A 1 80 ? 10.773 3.572 9.735 1.00 7.45 80 ASN A CA 1
ATOM 614 C C . ASN A 1 80 ? 11.199 3.063 8.359 1.00 7.45 80 ASN A C 1
ATOM 615 O O . ASN A 1 80 ? 10.905 3.707 7.352 1.00 7.79 80 ASN A O 1
ATOM 620 N N . ILE A 1 81 ? 11.885 1.923 8.315 1.00 7.23 81 ILE A N 1
ATOM 621 C CA . ILE A 1 81 ? 12.334 1.322 7.062 1.00 7.23 81 ILE A CA 1
ATOM 622 C C . ILE A 1 81 ? 11.656 -0.041 6.969 1.00 7.42 81 ILE A C 1
ATOM 623 O O . ILE A 1 81 ? 11.676 -0.796 7.928 1.00 7.31 81 ILE A O 1
ATOM 628 N N . LYS A 1 82 ? 11.066 -0.371 5.816 1.00 8.01 82 LYS A N 1
ATOM 629 C CA . LYS A 1 82 ? 10.442 -1.687 5.661 1.00 8.95 82 LYS A CA 1
ATOM 630 C C . LYS A 1 82 ? 10.544 -2.184 4.238 1.00 8.34 82 LYS A C 1
ATOM 631 O O . LYS A 1 82 ? 10.445 -1.404 3.291 1.00 8.60 82 LYS A O 1
ATOM 637 N N . PHE A 1 83 ? 10.757 -3.485 4.086 1.00 7.84 83 PHE A N 1
ATOM 638 C CA . PHE A 1 83 ? 10.749 -4.092 2.752 1.00 7.98 83 PHE A CA 1
ATOM 639 C C . PHE A 1 83 ? 9.309 -4.187 2.229 1.00 8.48 83 PHE A C 1
ATOM 640 O O . PHE A 1 83 ? 8.373 -4.460 2.986 1.00 9.07 83 PHE A O 1
ATOM 648 N N . SER A 1 84 ? 9.150 -4.005 0.926 1.00 9.19 84 SER A N 1
ATOM 649 C CA . SER A 1 84 ? 7.810 -3.839 0.332 1.00 10.17 84 SER A CA 1
ATOM 650 C C . SER A 1 84 ? 7.009 -5.115 0.103 1.00 10.72 84 SER A C 1
ATOM 651 O O . SER A 1 84 ? 5.789 -5.120 0.302 1.00 11.73 84 SER A O 1
ATOM 654 N N . ALA A 1 85 ? 7.669 -6.186 -0.312 1.00 10.86 85 ALA A N 1
ATOM 655 C CA . ALA A 1 85 ? 6.953 -7.403 -0.692 1.00 11.40 85 ALA A CA 1
ATOM 656 C C . ALA A 1 85 ? 6.659 -8.281 0.520 1.00 11.49 85 ALA A C 1
ATOM 657 O O . ALA A 1 85 ? 7.309 -8.199 1.565 1.00 11.43 85 ALA A O 1
ATOM 659 N N . SER A 1 86 ? 5.651 -9.136 0.372 1.00 11.85 86 SER A N 1
ATOM 660 C CA . SER A 1 86 ? 5.338 -10.128 1.384 1.00 11.73 86 SER A CA 1
ATOM 661 C C . SER A 1 86 ? 6.444 -11.181 1.456 1.00 11.01 86 SER A C 1
ATOM 662 O O . SER A 1 86 ? 7.279 -11.312 0.553 1.00 11.16 86 SER A O 1
ATOM 665 N N . THR A 1 87 ? 6.440 -11.913 2.554 1.00 10.11 87 THR A N 1
ATOM 666 C CA . THR A 1 87 ? 7.488 -12.876 2.881 1.00 9.49 87 THR A CA 1
ATOM 667 C C . THR A 1 87 ? 6.851 -14.144 3.434 1.00 9.15 87 THR A C 1
ATOM 668 O O . THR A 1 87 ? 5.620 -14.213 3.555 1.00 9.43 87 THR A O 1
ATOM 672 N N . ILE A 1 88 ? 7.675 -15.111 3.826 1.00 8.92 88 ILE A N 1
ATOM 673 C CA . ILE A 1 88 ? 7.175 -16.316 4.486 1.00 9.45 88 ILE A CA 1
ATOM 674 C C . ILE A 1 88 ? 6.636 -16.078 5.900 1.00 9.58 88 ILE A C 1
ATOM 675 O O . ILE A 1 88 ? 6.043 -16.985 6.476 1.00 9.57 88 ILE A O 1
ATOM 680 N N . CYS A 1 89 ? 6.861 -14.888 6.462 1.00 9.57 89 CYS A N 1
ATOM 681 C CA . CYS A 1 89 ? 6.528 -14.588 7.853 1.00 9.91 89 CYS A CA 1
ATOM 682 C C . CYS A 1 89 ? 5.312 -13.701 7.967 1.00 10.08 89 CYS A C 1
ATOM 683 O O . CYS A 1 89 ? 5.120 -12.793 7.175 1.00 10.01 89 CYS A O 1
ATOM 686 N N . VAL A 1 90 ? 4.503 -13.945 8.999 1.00 10.48 90 VAL A N 1
ATOM 687 C CA . VAL A 1 90 ? 3.414 -13.026 9.345 1.00 11.48 90 VAL A CA 1
ATOM 688 C C . VAL A 1 90 ? 3.981 -11.720 9.906 1.00 11.14 90 VAL A C 1
ATOM 689 O O . VAL A 1 90 ? 3.431 -10.652 9.646 1.00 11.77 90 VAL A O 1
ATOM 693 N N . GLN A 1 91 ? 5.081 -11.830 10.648 1.00 10.91 91 GLN A N 1
ATOM 694 C CA . GLN A 1 91 ? 5.761 -10.666 11.236 1.00 10.83 91 GLN A CA 1
ATOM 695 C C . GLN A 1 91 ? 6.151 -9.677 10.153 1.00 10.03 91 GLN A C 1
ATOM 696 O O . GLN A 1 91 ? 6.517 -10.073 9.035 1.00 9.79 91 GLN A O 1
ATOM 702 N N . SER A 1 92 ? 6.090 -8.395 10.490 1.00 9.66 92 SER A N 1
ATOM 703 C CA . SER A 1 92 ? 6.358 -7.341 9.528 1.00 9.30 92 SER A CA 1
ATOM 704 C C . SER A 1 92 ? 7.801 -7.352 9.041 1.00 8.75 92 SER A C 1
ATOM 705 O O . SER A 1 92 ? 8.684 -7.958 9.644 1.00 8.57 92 SER A O 1
ATOM 708 N N . THR A 1 93 ? 8.006 -6.641 7.940 1.00 8.88 93 THR A N 1
ATOM 709 C CA . THR A 1 93 ? 9.337 -6.432 7.376 1.00 9.06 93 THR A CA 1
ATOM 710 C C . THR A 1 93 ? 9.948 -5.111 7.860 1.00 8.72 93 THR A C 1
ATOM 711 O O . THR A 1 93 ? 10.938 -4.635 7.279 1.00 8.85 93 THR A O 1
ATOM 715 N N . LEU A 1 94 ? 9.366 -4.508 8.898 1.00 8.44 94 LEU A N 1
ATOM 716 C CA . LEU A 1 94 ? 9.822 -3.227 9.413 1.00 8.47 94 LEU A CA 1
ATOM 717 C C . LEU A 1 94 ? 11.061 -3.438 10.288 1.00 7.92 94 LEU A C 1
ATOM 718 O O . LEU A 1 94 ? 11.055 -4.256 11.207 1.00 7.97 94 LEU A O 1
ATOM 723 N N . TRP A 1 95 ? 12.131 -2.702 9.973 1.00 7.30 95 TRP A N 1
ATOM 724 C CA . TRP A 1 95 ? 13.418 -2.883 10.632 1.00 7.10 95 TRP A CA 1
ATOM 725 C C . TRP A 1 95 ? 13.337 -2.532 12.119 1.00 7.40 95 TRP A C 1
ATOM 726 O O . TRP A 1 95 ? 12.681 -1.561 12.500 1.00 7.30 95 TRP A O 1
ATOM 737 N N . LYS A 1 96 ? 14.025 -3.329 12.928 1.00 8.01 96 LYS A N 1
ATOM 738 C CA . LYS A 1 96 ? 14.100 -3.120 14.363 1.00 9.35 96 LYS A CA 1
ATOM 739 C C . LYS A 1 96 ? 15.475 -3.545 14.825 1.00 8.79 96 LYS A C 1
ATOM 740 O O . LYS A 1 96 ? 15.948 -4.624 14.447 1.00 9.04 96 LYS A O 1
ATOM 746 N N . LEU A 1 97 ? 16.099 -2.744 15.674 1.00 8.77 97 LEU A N 1
ATOM 747 C CA . LEU A 1 97 ? 17.386 -3.132 16.235 1.00 9.19 97 LEU A CA 1
ATOM 748 C C . LEU A 1 97 ? 17.154 -4.041 17.439 1.00 9.37 97 LEU A C 1
ATOM 749 O O . LEU A 1 97 ? 16.248 -3.793 18.226 1.00 10.43 97 LEU A O 1
ATOM 754 N N . GLU A 1 98 ? 17.970 -5.076 17.594 1.00 9.37 98 GLU A N 1
ATOM 755 C CA . GLU A 1 98 ? 17.813 -6.003 18.720 1.00 10.44 98 GLU A CA 1
ATOM 756 C C . GLU A 1 98 ? 19.164 -6.450 19.245 1.00 10.19 98 GLU A C 1
ATOM 757 O O . GLU A 1 98 ? 20.021 -6.908 18.489 1.00 9.36 98 GLU A O 1
ATOM 763 N N . TYR A 1 99 ? 19.340 -6.350 20.562 1.00 10.19 99 TYR A N 1
ATOM 764 C CA . TYR A 1 99 ? 20.556 -6.823 21.219 1.00 10.72 99 TYR A CA 1
ATOM 765 C C . TYR A 1 99 ? 20.603 -8.336 21.271 1.00 10.64 99 TYR A C 1
ATOM 766 O O . TYR A 1 99 ? 19.627 -8.983 21.652 1.00 11.04 99 TYR A O 1
ATOM 775 N N . ASP A 1 100 ? 21.749 -8.885 20.886 1.00 10.46 100 ASP A N 1
ATOM 776 C CA . ASP A 1 100 ? 21.994 -10.327 20.932 1.00 11.66 100 ASP A CA 1
ATOM 777 C C . ASP A 1 100 ? 22.906 -10.635 22.114 1.00 11.81 100 ASP A C 1
ATOM 778 O O . ASP A 1 100 ? 24.084 -10.320 22.086 1.00 12.19 100 ASP A O 1
ATOM 783 N N . GLU A 1 101 ? 22.333 -11.286 23.127 1.00 12.98 101 GLU A N 1
ATOM 784 C CA . GLU A 1 101 ? 23.046 -11.626 24.372 1.00 14.42 101 GLU A CA 1
ATOM 785 C C . GLU A 1 101 ? 24.323 -12.451 24.151 1.00 15.28 101 GLU A C 1
ATOM 786 O O . GLU A 1 101 ? 25.303 -12.268 24.862 1.00 16.71 101 GLU A O 1
ATOM 792 N N . SER A 1 102 ? 24.310 -13.327 23.151 1.00 15.05 102 SER A N 1
ATOM 793 C CA . SER A 1 102 ? 25.411 -14.273 22.912 1.00 16.17 102 SER A CA 1
ATOM 794 C C . SER A 1 102 ? 26.591 -13.697 22.134 1.00 15.98 102 SER A C 1
ATOM 795 O O . SER A 1 102 ? 27.678 -14.263 22.155 1.00 16.30 102 SER A O 1
ATOM 798 N N . SER A 1 103 ? 26.375 -12.606 21.403 1.00 15.90 103 SER A N 1
ATOM 799 C CA . SER A 1 103 ? 27.457 -11.940 20.652 1.00 16.45 103 SER A CA 1
ATOM 800 C C . SER A 1 103 ? 27.780 -10.531 21.147 1.00 15.94 103 SER A C 1
ATOM 801 O O . SER A 1 103 ? 28.821 -9.977 20.767 1.00 18.25 103 SER A O 1
ATOM 804 N N . GLY A 1 104 ? 26.904 -9.944 21.963 1.00 15.73 104 GLY A N 1
ATOM 805 C CA . GLY A 1 104 ? 27.012 -8.545 22.334 1.00 15.42 104 GLY A CA 1
ATOM 806 C C . GLY A 1 104 ? 26.750 -7.554 21.207 1.00 14.55 104 GLY A C 1
ATOM 807 O O . GLY A 1 104 ? 26.972 -6.359 21.408 1.00 16.30 104 GLY A O 1
ATOM 808 N N . GLN A 1 105 ? 26.305 -8.031 20.040 1.00 13.33 105 GLN A N 1
ATOM 809 C CA . GLN A 1 105 ? 26.031 -7.151 18.896 1.00 12.45 105 GLN A CA 1
ATOM 810 C C . GLN A 1 105 ? 24.581 -6.710 18.931 1.00 11.26 105 GLN A C 1
ATOM 811 O O . GLN A 1 105 ? 23.713 -7.401 19.467 1.00 11.54 105 GLN A O 1
ATOM 817 N N . ARG A 1 106 ? 24.336 -5.550 18.337 1.00 10.19 106 ARG A N 1
ATOM 818 C CA . ARG A 1 106 ? 22.992 -5.043 18.133 1.00 9.71 10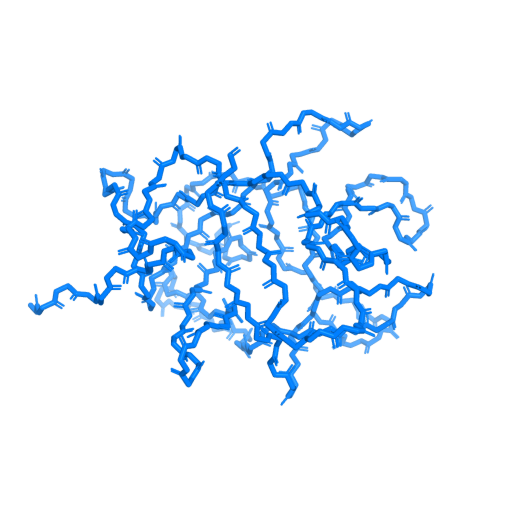6 ARG A CA 1
ATOM 819 C C . ARG A 1 106 ? 22.688 -5.174 16.645 1.00 8.75 106 ARG A C 1
ATOM 820 O O . ARG A 1 106 ? 23.216 -4.423 15.827 1.00 8.99 106 ARG A O 1
ATOM 828 N N . PHE A 1 107 ? 21.854 -6.147 16.314 1.00 7.91 107 PHE A N 1
ATOM 829 C CA . PHE A 1 107 ? 21.549 -6.496 14.923 1.00 7.88 107 PHE A CA 1
ATOM 830 C C . PHE A 1 107 ? 20.271 -5.846 14.419 1.00 7.54 107 PHE A C 1
ATOM 831 O O . PHE A 1 107 ? 19.346 -5.588 15.190 1.00 7.47 107 PHE A O 1
ATOM 839 N N . VAL A 1 108 ? 20.192 -5.648 13.105 1.00 7.22 108 VAL A N 1
ATOM 840 C CA . VAL A 1 108 ? 18.942 -5.249 12.479 1.00 7.19 108 VAL A CA 1
ATOM 841 C C . VAL A 1 108 ? 18.143 -6.508 12.142 1.00 7.25 108 VAL A C 1
ATOM 842 O O . VAL A 1 108 ? 18.560 -7.335 11.328 1.00 7.84 108 VAL A O 1
ATOM 846 N N . THR A 1 109 ? 16.987 -6.640 12.776 1.00 7.39 109 THR A N 1
ATOM 847 C CA . THR A 1 109 ? 16.020 -7.687 12.448 1.00 7.67 109 THR A CA 1
ATOM 848 C C . THR A 1 109 ? 14.749 -7.001 11.958 1.00 7.60 109 THR A C 1
ATOM 849 O O . THR A 1 109 ? 14.772 -5.811 11.614 1.00 7.38 109 THR A O 1
ATOM 853 N N . THR A 1 110 ? 13.647 -7.746 11.871 1.00 8.10 110 THR A N 1
ATOM 854 C CA . THR A 1 110 ? 12.367 -7.163 11.473 1.00 8.65 110 THR A CA 1
ATOM 855 C C . THR A 1 110 ? 11.296 -7.451 12.527 1.00 8.66 110 THR A C 1
ATOM 856 O O . THR A 1 110 ? 11.639 -7.631 13.700 1.00 9.23 110 THR A O 1
ATOM 860 N N . GLY A 1 111 ? 10.015 -7.403 12.151 1.00 9.09 111 GLY A N 1
ATOM 861 C CA . GLY A 1 111 ? 8.928 -7.520 13.097 1.00 9.68 111 GLY A CA 1
ATOM 862 C C . GLY A 1 111 ? 8.639 -6.249 13.864 1.00 10.30 111 GLY A C 1
ATOM 863 O O . GLY A 1 111 ? 7.941 -6.301 14.877 1.00 11.53 111 GLY A O 1
ATOM 864 N N . GLY A 1 112 ? 9.138 -5.104 13.391 1.00 10.24 112 GLY A N 1
ATOM 865 C CA . GLY A 1 112 ? 8.890 -3.823 14.072 1.00 11.20 112 GLY A CA 1
ATOM 866 C C . GLY A 1 112 ? 7.461 -3.339 13.877 1.00 12.07 112 GLY A C 1
ATOM 867 O O . GLY A 1 112 ? 6.822 -3.661 12.890 1.00 11.55 112 GLY A O 1
ATOM 868 N N . VAL A 1 113 ? 6.956 -2.586 14.856 1.00 14.12 113 VAL A N 1
ATOM 869 C CA . VAL A 1 113 ? 5.686 -1.861 14.761 1.00 15.35 113 VAL A CA 1
ATOM 870 C C . VAL A 1 113 ? 5.933 -0.478 14.120 1.00 15.48 113 VAL A C 1
ATOM 871 O O . VAL A 1 113 ? 6.907 0.189 14.464 1.00 16.05 113 VAL A O 1
ATOM 875 N N . GLU A 1 114 ? 5.049 -0.069 13.206 1.00 15.59 114 GLU A N 1
ATOM 876 C CA . GLU A 1 114 ? 5.105 1.251 12.548 1.00 16.67 114 GLU A CA 1
ATOM 877 C C . GLU A 1 114 ? 4.633 2.391 13.438 1.00 15.54 114 GLU A C 1
ATOM 878 O O . GLU A 1 114 ? 3.700 2.222 14.223 1.00 15.60 114 GLU A O 1
ATOM 884 N N . GLY A 1 115 ? 5.220 3.570 13.261 1.00 13.96 115 GLY A N 1
ATOM 885 C CA . GLY A 1 115 ? 4.713 4.785 13.874 1.00 13.81 115 GLY A CA 1
ATOM 886 C C . GLY A 1 115 ? 4.896 4.820 15.372 1.00 14.01 115 GLY A C 1
ATOM 887 O O . GLY A 1 115 ? 5.832 4.233 15.906 1.00 13.21 115 GLY A O 1
ATOM 888 N N . ASN A 1 116 ? 3.972 5.506 16.049 1.00 14.22 116 ASN A N 1
ATOM 889 C CA . ASN A 1 116 ? 3.999 5.674 17.504 1.00 14.32 116 ASN A CA 1
ATOM 890 C C . ASN A 1 116 ? 5.421 5.993 18.005 1.00 13.32 116 ASN A C 1
ATOM 891 O O . ASN A 1 116 ? 5.948 5.309 18.871 1.00 13.06 116 ASN A O 1
ATOM 896 N N . PRO A 1 117 ? 6.045 7.056 17.455 1.00 13.43 117 PRO A N 1
ATOM 897 C CA . PRO A 1 117 ? 7.405 7.373 17.881 1.00 13.45 117 PRO A CA 1
ATOM 898 C C . PRO A 1 117 ? 7.501 7.706 19.374 1.00 13.45 117 PRO A C 1
ATOM 899 O O . PRO A 1 117 ? 6.691 8.488 19.901 1.00 14.16 117 PRO A O 1
ATOM 903 N N . GLY A 1 118 ? 8.471 7.095 20.041 1.00 13.17 118 GLY A N 1
ATOM 904 C CA . GLY A 1 118 ? 8.686 7.271 21.478 1.00 13.23 118 GLY A CA 1
ATOM 905 C C . GLY A 1 118 ? 9.384 6.064 22.055 1.00 13.24 118 GLY A C 1
ATOM 906 O O . GLY A 1 118 ? 9.852 5.213 21.294 1.00 12.20 118 GLY A O 1
ATOM 907 N N . ARG A 1 119 ? 9.443 5.956 23.392 1.00 13.45 119 ARG A N 1
ATOM 908 C CA A ARG A 1 119 ? 10.132 4.822 24.031 0.50 13.99 119 ARG A CA 1
ATOM 909 C CA B ARG A 1 119 ? 10.108 4.832 24.043 0.50 14.16 119 ARG A CA 1
ATOM 910 C C . ARG A 1 119 ? 9.567 3.486 23.571 1.00 13.78 119 ARG A C 1
ATOM 911 O O . ARG A 1 119 ? 10.319 2.543 23.411 1.00 13.32 119 ARG A O 1
ATOM 926 N N . GLU A 1 120 ? 8.253 3.412 23.355 1.00 13.78 120 GLU A N 1
ATOM 927 C CA . GLU A 1 120 ? 7.618 2.141 22.986 1.00 14.48 120 GLU A CA 1
ATOM 928 C C . GLU A 1 120 ? 8.125 1.558 21.658 1.00 13.54 120 GLU A C 1
ATOM 929 O O . GLU A 1 120 ? 8.090 0.351 21.479 1.00 14.76 120 GLU A O 1
ATOM 935 N N . THR A 1 121 ? 8.583 2.414 20.739 1.00 12.21 121 THR A N 1
ATOM 936 C CA . THR A 1 121 ? 9.096 1.984 19.434 1.00 11.62 121 THR A CA 1
ATOM 937 C C . THR A 1 121 ? 10.535 2.443 19.194 1.00 10.85 121 THR A C 1
ATOM 938 O O . THR A 1 121 ? 10.974 2.527 18.041 1.00 10.12 121 THR A O 1
ATOM 942 N N . LEU A 1 122 ? 11.273 2.715 20.267 1.00 10.78 122 LEU A N 1
ATOM 943 C CA . LEU A 1 122 ? 12.612 3.301 20.184 1.00 10.47 122 LEU A CA 1
ATOM 944 C C . LEU A 1 122 ? 13.519 2.589 19.189 1.00 10.09 122 LEU A C 1
ATOM 945 O O . LEU A 1 122 ? 14.278 3.236 18.452 1.00 9.61 122 LEU A O 1
ATOM 950 N N . ASP A 1 123 ? 13.449 1.260 19.165 1.00 9.57 123 ASP A N 1
ATOM 951 C CA . ASP A 1 123 ? 14.365 0.454 18.357 1.00 10.10 123 ASP A CA 1
ATOM 952 C C . ASP A 1 123 ? 14.005 0.356 16.872 1.00 8.99 123 ASP A C 1
ATOM 953 O O . ASP A 1 123 ? 14.674 -0.356 16.129 1.00 8.66 123 ASP A O 1
ATOM 958 N N . ASN A 1 124 ? 12.983 1.093 16.434 1.00 8.57 124 ASN A N 1
ATOM 959 C CA . ASN A 1 124 ? 12.443 0.977 15.078 1.00 8.67 124 ASN A CA 1
ATOM 960 C C . ASN A 1 124 ? 12.750 2.177 14.206 1.00 7.88 124 ASN A C 1
ATOM 961 O O . ASN A 1 124 ? 12.185 2.299 13.118 1.00 7.46 124 ASN A O 1
ATOM 966 N N . TRP A 1 125 ? 13.638 3.057 14.670 1.00 7.36 125 TRP A N 1
ATOM 967 C CA . TRP A 1 125 ? 13.926 4.321 13.989 1.00 7.27 125 TRP A CA 1
ATOM 968 C C . TRP A 1 125 ? 15.383 4.394 13.549 1.00 6.88 125 TRP A C 1
ATOM 969 O O . TRP A 1 125 ? 16.292 4.222 14.373 1.00 6.84 125 TRP A O 1
ATOM 980 N N . PHE A 1 126 ? 15.578 4.687 12.262 1.00 6.65 126 PHE A N 1
ATOM 981 C CA . PHE A 1 126 ? 16.889 4.679 11.623 1.00 6.66 126 PHE A CA 1
ATOM 982 C C . PHE A 1 126 ? 17.120 5.964 10.851 1.00 6.64 126 PHE A C 1
ATOM 983 O O . PHE A 1 126 ? 16.176 6.575 10.318 1.00 6.86 126 PHE A O 1
ATOM 991 N N . LYS A 1 127 ? 18.390 6.359 10.780 1.00 6.54 127 LYS A N 1
ATOM 992 C CA . LYS A 1 127 ? 18.819 7.545 10.060 1.00 6.79 127 LYS A CA 1
ATOM 993 C C . LYS A 1 127 ? 19.700 7.171 8.886 1.00 6.55 127 LYS A C 1
ATOM 994 O O . LYS A 1 127 ? 20.331 6.118 8.863 1.00 6.27 127 LYS A O 1
ATOM 1000 N N . ILE A 1 128 ? 19.725 8.067 7.920 1.00 6.46 128 ILE A N 1
ATOM 1001 C CA . ILE A 1 128 ? 20.693 8.062 6.844 1.00 6.51 128 ILE A CA 1
ATOM 1002 C C . ILE A 1 128 ? 21.593 9.272 7.053 1.00 6.64 128 ILE A C 1
ATOM 1003 O O . ILE A 1 128 ? 21.101 10.377 7.295 1.00 7.01 128 ILE A O 1
ATOM 1008 N N . GLU A 1 129 ? 22.905 9.076 6.972 1.00 6.70 129 GLU A N 1
ATOM 1009 C CA . GLU A 1 129 ? 23.846 10.187 7.125 1.00 7.04 129 GLU A CA 1
ATOM 1010 C C . GLU A 1 129 ? 24.808 10.183 5.953 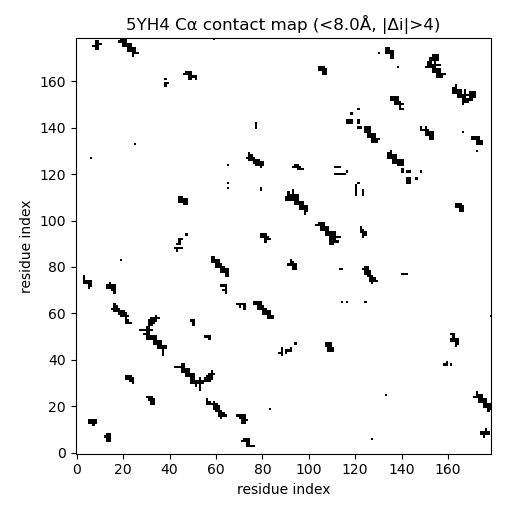1.00 7.20 129 GLU A C 1
ATOM 1011 O O . GLU A 1 129 ? 25.086 9.149 5.338 1.00 7.04 129 GLU A O 1
ATOM 1017 N N . LYS A 1 130 ? 25.329 11.358 5.638 1.00 7.56 130 LYS A N 1
ATOM 1018 C CA A LYS A 1 130 ? 26.311 11.500 4.576 0.50 7.81 130 LYS A CA 1
ATOM 1019 C CA B LYS A 1 130 ? 26.329 11.520 4.588 0.50 7.97 130 LYS A CA 1
ATOM 1020 C C . LYS A 1 130 ? 27.584 10.748 4.941 1.00 7.94 130 LYS A C 1
ATOM 1021 O O . LYS A 1 130 ? 28.001 10.720 6.103 1.00 8.57 130 LYS A O 1
ATOM 1032 N N . TYR A 1 131 ? 28.202 10.132 3.948 1.00 7.59 131 TYR A N 1
ATOM 1033 C CA . TYR A 1 131 ? 29.453 9.413 4.136 1.00 7.80 131 TYR A CA 1
ATOM 1034 C C . TYR A 1 131 ? 30.250 9.611 2.858 1.00 7.63 131 TYR A C 1
ATOM 1035 O O . TYR A 1 131 ? 30.040 8.913 1.861 1.00 7.32 131 TYR A O 1
ATOM 1044 N N . GLU A 1 132 ? 31.166 10.582 2.900 1.00 7.67 132 GLU A N 1
ATOM 1045 C CA . GLU A 1 132 ? 31.953 10.989 1.731 1.00 8.15 132 GLU A CA 1
ATOM 1046 C C . GLU A 1 132 ? 30.990 11.374 0.598 1.00 7.87 132 GLU A C 1
ATOM 1047 O O . GLU A 1 132 ? 30.199 12.287 0.797 1.00 7.93 132 GLU A O 1
ATOM 1053 N N . ASP A 1 133 ? 31.034 10.708 -0.560 1.00 7.72 133 ASP A N 1
ATOM 1054 C CA . ASP A 1 133 ? 30.102 11.049 -1.641 1.00 7.97 133 ASP A CA 1
ATOM 1055 C C . ASP A 1 133 ? 28.820 10.218 -1.642 1.00 7.68 133 ASP A C 1
ATOM 1056 O O . ASP A 1 133 ? 27.979 10.388 -2.530 1.00 8.58 133 ASP A O 1
ATOM 1061 N N . ASP A 1 134 ? 28.646 9.360 -0.636 1.00 6.93 134 ASP A N 1
ATOM 1062 C CA . ASP A 1 134 ? 27.469 8.501 -0.561 1.00 6.74 134 ASP A CA 1
ATOM 1063 C C . ASP A 1 134 ? 26.927 8.586 0.859 1.00 6.26 134 ASP A C 1
ATOM 1064 O O . ASP A 1 134 ? 26.922 9.677 1.441 1.00 5.94 134 ASP A O 1
ATOM 1069 N N . TYR A 1 135 ? 26.442 7.475 1.413 1.00 6.05 135 TYR A N 1
ATOM 1070 C CA . TYR A 1 135 ? 25.713 7.493 2.674 1.00 5.85 135 TYR A CA 1
ATOM 1071 C C . TYR A 1 135 ? 26.102 6.332 3.562 1.00 5.69 135 TYR A C 1
ATOM 1072 O O . TYR A 1 135 ? 26.764 5.391 3.138 1.00 5.70 135 TYR A O 1
ATOM 1081 N N . LYS A 1 136 ? 25.645 6.415 4.806 1.00 5.83 136 LYS A N 1
ATOM 1082 C CA . LYS A 1 136 ? 25.685 5.290 5.730 1.00 6.08 136 LYS A CA 1
ATOM 1083 C C . LYS A 1 136 ? 24.351 5.277 6.468 1.00 6.00 136 LYS A C 1
ATOM 1084 O O . LYS A 1 136 ? 23.657 6.311 6.551 1.00 5.91 136 LYS A O 1
ATOM 1090 N N . LEU A 1 137 ? 24.011 4.123 7.031 1.00 6.06 137 LEU A N 1
ATOM 1091 C CA . LEU A 1 137 ? 22.840 3.971 7.880 1.00 6.47 137 LEU A CA 1
ATOM 1092 C C . LEU A 1 137 ? 23.287 4.068 9.323 1.00 6.20 137 LEU A C 1
ATOM 1093 O O . LEU A 1 137 ? 24.376 3.586 9.669 1.00 5.97 137 LEU A O 1
ATOM 1098 N N . VAL A 1 138 ? 22.460 4.699 10.152 1.00 6.46 138 VAL A N 1
ATOM 1099 C CA . VAL A 1 138 ? 22.806 4.970 11.552 1.00 6.96 138 VAL A CA 1
ATOM 1100 C C . VAL A 1 138 ? 21.588 4.649 12.403 1.00 7.12 138 VAL A C 1
ATOM 1101 O O . VAL A 1 138 ? 20.444 4.891 11.996 1.00 7.64 138 VAL A O 1
ATOM 1105 N N . PHE A 1 139 ? 21.841 4.113 13.589 1.00 7.15 139 PHE A N 1
ATOM 1106 C CA . PHE A 1 139 ? 20.822 4.030 14.634 1.00 7.41 139 PHE A CA 1
ATOM 1107 C C . PHE A 1 139 ? 21.168 5.031 15.709 1.00 7.51 139 PHE A C 1
ATOM 1108 O O . PHE A 1 139 ? 22.170 4.854 16.412 1.00 7.32 139 PHE A O 1
ATOM 1116 N N . CYS A 1 140 ? 20.367 6.086 15.840 1.00 7.80 140 CYS A N 1
ATOM 1117 C CA . CYS A 1 140 ? 20.487 6.981 16.990 1.00 8.46 140 CYS A CA 1
ATOM 1118 C C . CYS A 1 140 ? 19.205 7.793 17.124 1.00 8.47 140 CYS A C 1
ATOM 1119 O O . CYS A 1 140 ? 19.174 8.970 16.774 1.00 8.27 140 CYS A O 1
ATOM 1122 N N . PRO A 1 141 ? 18.134 7.157 17.622 1.00 8.74 141 PRO A N 1
ATOM 1123 C CA . PRO A 1 141 ? 16.834 7.818 17.600 1.00 9.16 141 PRO A CA 1
ATOM 1124 C C . PRO A 1 141 ? 16.747 8.998 18.540 1.00 9.63 141 PRO A C 1
ATOM 1125 O O . PRO A 1 141 ? 17.347 8.978 19.621 1.00 10.29 141 PRO A O 1
ATOM 1129 N N . THR A 1 142 ? 15.989 10.003 18.121 1.00 10.06 142 THR A N 1
ATOM 1130 C CA . THR A 1 142 ? 15.709 11.151 18.977 1.00 11.01 142 THR A CA 1
ATOM 1131 C C . THR A 1 142 ? 14.217 11.232 19.309 1.00 11.06 142 THR A C 1
ATOM 1132 O O . THR A 1 142 ? 13.727 12.255 19.758 1.00 12.51 142 THR A O 1
ATOM 1136 N N . VAL A 1 143 ? 13.502 10.126 19.134 1.00 10.40 143 VAL A N 1
ATOM 1137 C CA . VAL A 1 143 ? 12.053 10.081 19.388 1.00 10.40 143 VAL A CA 1
ATOM 1138 C C . VAL A 1 143 ? 11.641 10.133 20.859 1.00 10.71 143 VAL A C 1
ATOM 1139 O O . VAL A 1 143 ? 10.460 10.319 21.159 1.00 10.67 143 VAL A O 1
ATOM 1143 N N . CYS A 1 144 ? 12.593 9.916 21.759 1.00 11.01 144 CYS A N 1
ATOM 1144 C CA . CYS A 1 144 ? 12.312 9.838 23.195 1.00 11.70 144 CYS A CA 1
ATOM 1145 C C . CYS A 1 144 ? 13.336 10.669 23.957 1.00 11.96 144 CYS A C 1
ATOM 1146 O O . CYS A 1 144 ? 14.469 10.239 24.126 1.00 11.31 144 CYS A O 1
ATOM 1149 N N . ASP A 1 145 ? 12.938 11.851 24.431 1.00 12.60 145 ASP A N 1
ATOM 1150 C CA A ASP A 1 145 ? 13.937 12.751 25.028 0.50 12.90 145 ASP A CA 1
ATOM 1151 C CA B ASP A 1 145 ? 13.857 12.810 25.091 0.50 13.51 145 ASP A CA 1
ATOM 1152 C C . ASP A 1 145 ? 14.488 12.290 26.388 1.00 13.10 145 ASP A C 1
ATOM 1153 O O . ASP A 1 145 ? 15.580 12.697 26.751 1.00 12.61 145 ASP A O 1
ATOM 1162 N N . PHE A 1 146 ? 13.772 11.423 27.109 1.00 13.04 146 PHE A N 1
ATOM 1163 C CA . PHE A 1 146 ? 14.299 10.836 28.359 1.00 13.50 146 PHE A CA 1
ATOM 1164 C C . PHE A 1 146 ? 15.009 9.493 28.183 1.00 13.69 146 PHE A C 1
ATOM 1165 O O . PHE A 1 146 ? 15.627 8.984 29.126 1.00 14.95 146 PHE A O 1
ATOM 1173 N N . CYS A 1 147 ? 14.936 8.922 26.979 1.00 13.28 147 CYS A N 1
ATOM 1174 C CA . CYS A 1 147 ? 15.620 7.669 26.672 1.00 13.36 147 CYS A CA 1
ATOM 1175 C C . CYS A 1 147 ? 17.089 7.907 26.394 1.00 13.45 147 CYS A C 1
ATOM 1176 O O . CYS A 1 147 ? 17.484 8.999 26.007 1.00 13.21 147 CYS A O 1
ATOM 1179 N N . LYS A 1 148 ? 17.875 6.851 26.577 1.00 14.33 148 LYS A N 1
ATOM 1180 C CA . LYS A 1 148 ? 19.313 6.868 26.344 1.00 15.47 148 LYS A CA 1
ATOM 1181 C C . LYS A 1 148 ? 19.699 5.723 25.408 1.00 14.88 148 LYS A C 1
ATOM 1182 O O . LYS A 1 148 ? 20.330 4.760 25.833 1.00 15.88 148 LYS A O 1
ATOM 1188 N N . PRO A 1 149 ? 19.325 5.817 24.117 1.00 13.86 149 PRO A N 1
ATOM 1189 C CA . PRO A 1 149 ? 19.629 4.707 23.205 1.00 13.52 149 PRO A CA 1
ATOM 1190 C C . PRO A 1 149 ? 21.132 4.528 23.006 1.00 12.60 149 PRO A C 1
ATOM 1191 O O . PRO A 1 149 ? 21.885 5.500 23.061 1.00 12.30 149 PRO A O 1
ATOM 1195 N N . VAL A 1 150 ? 21.552 3.281 22.795 1.00 12.80 150 VAL A N 1
ATOM 1196 C CA . VAL A 1 150 ? 22.915 2.984 22.387 1.00 12.48 150 VAL A CA 1
ATOM 1197 C C . VAL A 1 150 ? 22.977 3.249 20.881 1.00 11.52 150 VAL A C 1
ATOM 1198 O O . VAL A 1 150 ? 22.350 2.538 20.091 1.00 12.37 150 VAL A O 1
ATOM 1202 N N . CYS A 1 151 ? 23.730 4.271 20.497 1.00 10.24 151 CYS A N 1
ATOM 1203 C CA . CYS A 1 151 ? 23.817 4.677 19.091 1.00 10.29 151 CYS A CA 1
ATOM 1204 C C . CYS A 1 151 ? 25.002 4.066 18.365 1.00 10.02 151 CYS A C 1
ATOM 1205 O O . CYS A 1 151 ? 26.004 3.689 18.972 1.00 11.09 151 CYS A O 1
ATOM 1208 N N . GLY A 1 152 ? 24.903 3.997 17.044 1.00 9.01 152 GLY A N 1
ATOM 1209 C CA . GLY A 1 152 ? 26.035 3.587 16.245 1.00 8.67 152 GLY A CA 1
ATOM 1210 C C . GLY A 1 152 ? 25.758 3.632 14.758 1.00 8.53 152 GLY A C 1
ATOM 1211 O O . GLY A 1 152 ? 24.606 3.689 14.308 1.00 8.32 152 GLY A O 1
ATOM 1212 N N . ASP A 1 153 ? 26.841 3.593 13.995 1.00 8.49 153 ASP A N 1
ATOM 1213 C CA . ASP A 1 153 ? 26.790 3.354 12.561 1.00 8.85 153 ASP A CA 1
ATOM 1214 C C . ASP A 1 153 ? 26.460 1.898 12.319 1.00 8.46 153 ASP A C 1
ATOM 1215 O O . ASP A 1 153 ? 26.878 1.031 13.082 1.00 8.59 153 ASP A O 1
ATOM 1220 N N . ILE A 1 154 ? 25.750 1.629 11.234 1.00 7.97 154 ILE A N 1
ATOM 1221 C CA . ILE A 1 154 ? 25.435 0.265 10.834 1.00 8.18 154 ILE A CA 1
ATOM 1222 C C . ILE A 1 154 ? 26.500 -0.238 9.874 1.00 8.14 154 ILE A C 1
ATOM 1223 O O . ILE A 1 154 ? 26.854 0.454 8.911 1.00 8.48 154 ILE A O 1
ATOM 1228 N N . GLY A 1 155 ? 27.037 -1.425 10.173 1.00 8.14 155 GLY A N 1
ATOM 1229 C CA . GLY A 1 155 ? 28.021 -2.107 9.332 1.00 8.54 155 GLY A CA 1
ATOM 1230 C C . GLY A 1 155 ? 27.656 -3.564 9.162 1.00 8.67 155 GLY A C 1
ATOM 1231 O O . GLY A 1 155 ? 26.628 -4.014 9.642 1.00 9.57 155 GLY A O 1
ATOM 1232 N N . ILE A 1 156 ? 28.520 -4.298 8.479 1.00 9.05 156 ILE A N 1
ATOM 1233 C CA . ILE A 1 156 ? 28.329 -5.725 8.242 1.00 9.35 156 ILE A CA 1
ATOM 1234 C C . ILE A 1 156 ? 28.980 -6.529 9.368 1.00 9.37 156 ILE A C 1
ATOM 1235 O O . ILE A 1 156 ? 30.093 -6.226 9.780 1.00 9.88 156 ILE A O 1
ATOM 1240 N N . TYR A 1 157 ? 28.273 -7.537 9.862 1.00 9.29 157 TYR A N 1
ATOM 1241 C CA . TYR A 1 157 ? 28.808 -8.478 10.853 1.00 9.59 157 TYR A CA 1
ATOM 1242 C C . TYR A 1 157 ? 28.406 -9.869 10.406 1.00 9.35 157 TYR A C 1
ATOM 1243 O O . TYR A 1 157 ? 27.228 -10.128 10.186 1.00 9.21 157 TYR A O 1
ATOM 1252 N N . ILE A 1 158 ? 29.374 -10.766 10.271 1.00 9.16 158 ILE A N 1
ATOM 1253 C CA . ILE A 1 158 ? 29.099 -12.125 9.831 1.00 9.68 158 ILE A CA 1
ATOM 1254 C C . ILE A 1 158 ? 28.559 -12.947 10.991 1.00 10.03 158 ILE A C 1
ATOM 1255 O O . ILE A 1 158 ? 29.194 -13.032 12.034 1.00 10.02 158 ILE A O 1
ATOM 1260 N N . GLN A 1 159 ? 27.393 -13.558 10.796 1.00 10.04 159 GLN A N 1
ATOM 1261 C CA . GLN A 1 159 ? 26.831 -14.470 11.798 1.00 10.63 159 GLN A CA 1
ATOM 1262 C C . GLN A 1 159 ? 26.166 -15.621 11.070 1.00 10.80 159 GLN A C 1
ATOM 1263 O O . GLN A 1 159 ? 25.368 -15.394 10.161 1.00 10.31 159 GLN A O 1
ATOM 1269 N N . ASN A 1 160 ? 26.502 -16.853 11.459 1.00 11.46 160 ASN A N 1
ATOM 1270 C CA . ASN A 1 160 ? 25.969 -18.056 10.812 1.00 12.44 160 ASN A CA 1
ATOM 1271 C C . ASN A 1 160 ? 26.170 -18.054 9.294 1.00 12.11 160 ASN A C 1
ATOM 1272 O O . ASN A 1 160 ? 25.348 -18.585 8.544 1.00 13.04 160 ASN A O 1
ATOM 1277 N N . GLY A 1 161 ? 27.283 -17.471 8.856 1.00 11.70 161 GLY A N 1
ATOM 1278 C CA . GLY A 1 161 ? 27.602 -17.351 7.438 1.00 11.35 161 GLY A CA 1
ATOM 1279 C C . GLY A 1 161 ? 26.867 -16.263 6.668 1.00 11.26 161 GLY A C 1
ATOM 1280 O O . GLY A 1 161 ? 27.075 -16.153 5.461 1.00 11.65 161 GLY A O 1
ATOM 1281 N N . TYR A 1 162 ? 26.033 -15.454 7.331 1.00 10.16 162 TYR A N 1
ATOM 1282 C CA . TYR A 1 162 ? 25.288 -14.376 6.665 1.00 10.21 162 TYR A CA 1
ATO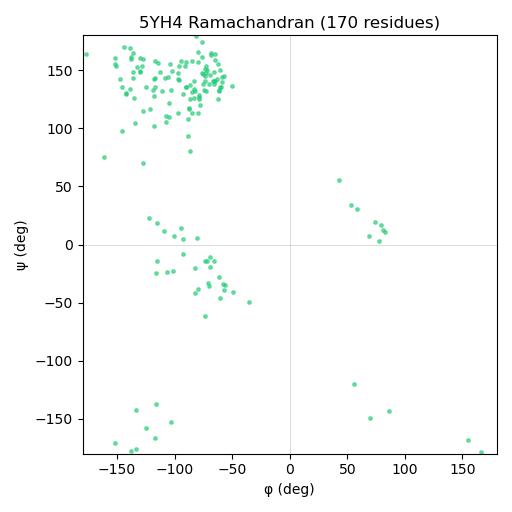M 1283 C C . TYR A 1 162 ? 25.930 -13.035 6.935 1.00 9.45 162 TYR A C 1
ATOM 1284 O O . TYR A 1 162 ? 26.506 -12.802 8.006 1.00 9.17 162 TYR A O 1
ATOM 1293 N N . ARG A 1 163 ? 25.796 -12.136 5.968 1.00 9.08 163 ARG A N 1
ATOM 1294 C CA . ARG A 1 163 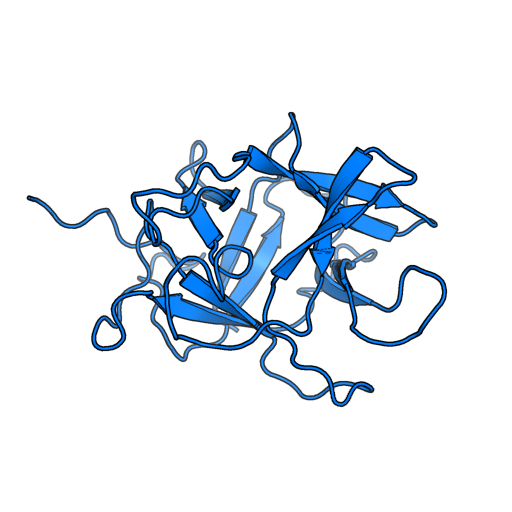? 26.273 -1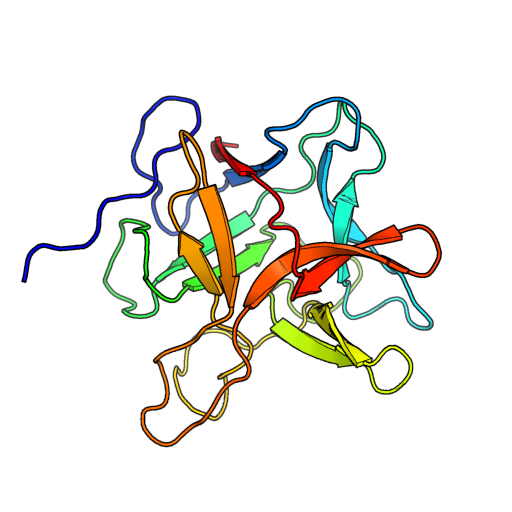0.771 6.086 1.00 8.82 163 ARG A CA 1
ATOM 1295 C C . ARG A 1 163 ? 25.186 -9.950 6.758 1.00 8.34 163 ARG A C 1
ATOM 1296 O O . ARG A 1 163 ? 24.392 -9.263 6.113 1.00 7.93 163 ARG A O 1
ATOM 1304 N N . ARG A 1 164 ? 25.126 -10.062 8.084 1.00 8.08 164 ARG A N 1
ATOM 1305 C CA . ARG A 1 164 ? 24.119 -9.348 8.869 1.00 8.48 164 ARG A CA 1
ATOM 1306 C C . ARG A 1 164 ? 24.487 -7.887 9.012 1.00 8.56 164 ARG A C 1
ATOM 1307 O O . ARG A 1 164 ? 25.628 -7.493 8.769 1.00 9.42 164 ARG A O 1
ATOM 1315 N N . LEU A 1 165 ? 23.496 -7.071 9.358 1.00 8.87 165 LEU A N 1
ATOM 1316 C CA . LEU A 1 165 ? 23.716 -5.665 9.674 1.00 9.07 165 LEU A CA 1
ATOM 1317 C C . LEU A 1 165 ? 23.676 -5.478 11.186 1.00 8.57 165 LEU A C 1
ATOM 1318 O O . LEU A 1 165 ? 22.777 -6.010 11.862 1.00 8.61 165 LEU A O 1
ATOM 1323 N N . ALA A 1 166 ? 24.659 -4.757 11.706 1.00 8.56 166 ALA A N 1
ATOM 1324 C CA . ALA A 1 166 ? 24.770 -4.520 13.135 1.00 9.00 166 ALA A CA 1
ATOM 1325 C C . ALA A 1 166 ? 25.461 -3.208 13.387 1.00 9.37 166 ALA A C 1
ATOM 1326 O O . ALA A 1 166 ? 26.186 -2.705 12.530 1.00 9.45 166 ALA A O 1
ATOM 1328 N N . LEU A 1 167 ? 25.301 -2.660 14.584 1.00 9.18 167 LEU A N 1
ATOM 1329 C CA . LEU A 1 167 ? 26.102 -1.485 14.948 1.00 9.76 167 LEU A CA 1
ATOM 1330 C C . LEU A 1 167 ? 27.573 -1.872 14.882 1.00 10.29 167 LEU A C 1
ATOM 1331 O O . LEU A 1 167 ? 27.946 -2.962 15.331 1.00 10.38 167 LEU A O 1
ATOM 1336 N N . SER A 1 168 ? 28.396 -1.012 14.290 1.00 11.03 168 SER A N 1
ATOM 1337 C CA . SER A 1 168 ? 29.756 -1.383 13.931 1.00 12.06 168 SER A CA 1
ATOM 1338 C C . SER A 1 168 ? 30.684 -0.195 13.953 1.00 13.22 168 SER A C 1
ATOM 1339 O O . SER A 1 168 ? 30.262 0.949 13.748 1.00 13.06 168 SER A O 1
ATOM 1342 N N . ASP A 1 169 ? 31.961 -0.491 14.186 1.00 14.47 169 ASP A N 1
ATOM 1343 C CA A ASP A 1 169 ? 33.034 0.498 14.069 0.50 15.43 169 ASP A CA 1
ATOM 1344 C CA B ASP A 1 169 ? 33.019 0.513 14.070 0.50 15.40 169 ASP A CA 1
ATOM 1345 C C . ASP A 1 169 ? 33.397 0.774 12.607 1.00 15.34 169 ASP A C 1
ATOM 1346 O O . ASP A 1 169 ? 34.133 1.715 12.316 1.00 17.03 169 ASP A O 1
ATOM 1355 N N . VAL A 1 170 ? 32.894 -0.057 11.690 1.00 14.21 170 VAL A N 1
ATOM 1356 C CA . VAL A 1 170 ? 33.139 0.120 10.261 1.00 13.53 170 VAL A CA 1
ATOM 1357 C C . VAL A 1 170 ? 31.803 0.373 9.544 1.00 12.28 170 VAL A C 1
ATOM 1358 O O . VAL A 1 170 ? 31.062 -0.582 9.286 1.00 11.19 170 VAL A O 1
ATOM 1362 N N . PRO A 1 171 ? 31.491 1.645 9.198 1.00 11.18 171 PRO A N 1
ATOM 1363 C CA . PRO A 1 171 ? 30.203 1.868 8.521 1.00 10.71 171 PRO A CA 1
ATOM 1364 C C . PRO A 1 171 ? 30.125 1.221 7.139 1.00 9.77 171 PRO A C 1
ATOM 1365 O O . PRO A 1 171 ? 31.086 1.213 6.396 1.00 9.96 171 PRO A O 1
ATOM 1369 N N . PHE A 1 172 ? 28.967 0.665 6.831 1.00 8.90 172 PHE A N 1
ATOM 1370 C CA . PHE A 1 172 ? 28.712 0.088 5.514 1.00 8.33 172 PHE A CA 1
ATOM 1371 C C . PHE A 1 172 ? 28.253 1.235 4.596 1.00 7.58 172 PHE A C 1
ATOM 1372 O O . PHE A 1 172 ? 27.190 1.802 4.804 1.00 7.56 172 PHE A O 1
ATOM 1380 N N . LYS A 1 173 ? 29.067 1.577 3.590 1.00 6.94 173 LYS A N 1
ATOM 1381 C CA . LYS A 1 173 ? 28.748 2.699 2.698 1.00 6.76 173 LYS A CA 1
ATOM 1382 C C . LYS A 1 173 ? 27.718 2.261 1.667 1.00 6.15 173 LYS A C 1
ATOM 1383 O O . LYS A 1 173 ? 27.908 1.239 0.978 1.00 6.20 173 LYS A O 1
ATOM 1389 N N . VAL A 1 174 ? 26.648 3.037 1.558 1.00 6.05 174 VAL A N 1
ATOM 1390 C CA . VAL A 1 174 ? 25.515 2.669 0.717 1.00 6.11 174 VAL A CA 1
ATOM 1391 C C . VAL A 1 174 ? 25.104 3.793 -0.209 1.00 6.25 174 VAL A C 1
ATOM 1392 O O . VAL A 1 174 ? 25.401 4.969 0.024 1.00 6.30 174 VAL A O 1
ATOM 1396 N N . MET A 1 175 ? 24.375 3.398 -1.243 1.00 6.24 175 MET A N 1
ATOM 1397 C CA . MET A 1 175 ? 23.687 4.310 -2.140 1.00 6.45 175 MET A CA 1
ATOM 1398 C C . MET A 1 175 ? 22.295 3.735 -2.378 1.00 6.31 175 MET A C 1
ATOM 1399 O O . MET A 1 175 ? 22.038 2.562 -2.069 1.00 6.81 175 MET A O 1
ATOM 1404 N N . PHE A 1 176 ? 21.407 4.555 -2.918 1.00 6.37 176 PHE A N 1
ATOM 1405 C CA . PHE A 1 176 ? 19.985 4.224 -3.008 1.00 6.63 176 PHE A CA 1
ATOM 1406 C C . PHE A 1 176 ? 19.535 4.242 -4.453 1.00 7.03 176 PHE A C 1
ATOM 1407 O O . PHE A 1 176 ? 19.588 5.286 -5.100 1.00 7.19 176 PHE A O 1
ATOM 1415 N N . LYS A 1 177 ? 19.115 3.087 -4.957 1.00 7.56 177 LYS A N 1
ATOM 1416 C CA . LYS A 1 177 ? 18.688 2.962 -6.354 1.00 8.34 177 LYS A CA 1
ATOM 1417 C C . LYS A 1 177 ? 17.180 2.879 -6.407 1.00 8.33 177 LYS A C 1
ATOM 1418 O O . LYS A 1 177 ? 16.585 1.986 -5.813 1.00 8.09 177 LYS A O 1
ATOM 1424 N N . LYS A 1 178 ? 16.553 3.802 -7.132 1.00 8.91 178 LYS A N 1
ATOM 1425 C CA . LYS A 1 178 ? 15.106 3.747 -7.316 1.00 9.97 178 LYS A CA 1
ATOM 1426 C C . LYS A 1 178 ? 14.739 2.455 -8.048 1.00 10.22 178 LYS A C 1
ATOM 1427 O O . LYS A 1 178 ? 15.284 2.170 -9.111 1.00 10.27 178 LYS A O 1
ATOM 1433 N N . ALA A 1 179 ? 13.849 1.671 -7.460 1.00 10.67 179 ALA A N 1
ATOM 1434 C CA . ALA A 1 179 ? 13.489 0.356 -8.019 1.00 11.81 179 ALA A CA 1
ATOM 1435 C C . ALA A 1 179 ? 12.447 0.455 -9.126 1.00 12.94 179 ALA A C 1
ATOM 1436 O O . ALA A 1 179 ? 12.353 -0.481 -9.924 1.00 15.18 179 ALA A O 1
#